Protein AF-A0A8S9FNW3-F1 (afdb_monomer_lite)

Organism: Brassica cretica (NCBI:txid69181)

Radius of gyration: 34.57 Å; chains: 1; bounding box: 111×50×81 Å

InterPro domains:
  IPR001660 Sterile alpha motif domain [PF00536] (198-247)
  IPR001938 Thaumatin family [PF00314] (26-100)
  IPR001938 Thaumatin family [PR00347] (21-33)
  IPR001938 Thaumatin family [PR00347] (69-80)
  IPR001938 Thaumatin family [PR00347] (82-111)
  IPR001938 Thaumatin family [PS51367] (19-101)
  IPR001938 Thaumatin family [PTHR31048] (9-101)
  IPR001938 Thaumatin family [SM00205] (22-151)
  IPR013761 Sterile alpha motif/pointed domain superfamily [G3DSA:1.10.150.50] (191-254)
  IPR013761 Sterile alpha motif/pointed domain superfamily [SSF47769] (190-248)
  IPR017949 Thaumatin, conserved site [PS00316] (82-97)
  IPR037176 Osmotin/thaumatin-like superfamily [G3DSA:2.60.110.10] (20-119)
  IPR037176 Osmotin/thaumatin-like superfamily [SSF49870] (21-101)

Foldseek 3Di:
DPDPVVVVVVVVVDPPFPKDKDKDFAQDQAKKKKAKDWFPPADDWPFGIDIAGHGDMDITIGHGPTATDIDIFAPWDADPVQATDTPPQTQHRGRTHPHGGPVLVVVLVCQLVVQLVVQLVVVCVVPVDDDLVSQLVSQLRSLLSSSCSRRPPDDDVPNSNVSSNVSSVVSSVVVVVVVPVVDDDPPPVFAPVVCVLCVVLVNNVLSVLCVVLVVTPVCLLVDDLVSCVVSVHDPVVSCSSVVVLCPDPVSVVVNPPPD

Secondary structure (DSSP, 8-state):
---HHHHHHHHTT-------EEEEE--SSS-B--EEEEPTTSPPPS-SB--B-TT-EEEEEPPTT--EEEE--BS-EE-TTSBEE-SBS--SSBSS-SS--HHHHHHHHHHHHHHHHHHHHHHHHHHSS--HHHHHHHHHHHHHHHHHHHH-SSS-HHHHHHHHHHHHHHHHHHHHHHHHHHS-----GGGHHHHHHHHHTT-GGGHHHHHHTT--TTTGGG--HHHHHHTT--HHHHHHHHHHHHH-HHHHHHHHTT-

Structure (mmCIF, N/CA/C/O backbone):
data_AF-A0A8S9FNW3-F1
#
_entry.id   AF-A0A8S9FNW3-F1
#
loop_
_atom_site.group_PDB
_atom_site.id
_atom_site.type_symbol
_atom_site.label_atom_id
_atom_site.label_alt_id
_atom_site.label_comp_id
_atom_site.label_asym_id
_atom_site.label_entity_id
_atom_site.label_seq_id
_atom_site.pdbx_PDB_ins_code
_atom_site.Cartn_x
_atom_site.Cartn_y
_atom_site.Cartn_z
_atom_site.occupancy
_atom_site.B_iso_or_equiv
_atom_site.auth_seq_id
_atom_site.auth_comp_id
_atom_site.auth_asym_id
_atom_site.auth_atom_id
_atom_site.pdbx_PDB_model_num
ATOM 1 N N . MET A 1 1 ? 64.411 12.931 -6.137 1.00 53.62 1 MET A N 1
ATOM 2 C CA . MET A 1 1 ? 63.757 12.206 -5.027 1.00 53.62 1 MET A CA 1
ATOM 3 C C . MET A 1 1 ? 62.433 12.897 -4.750 1.00 53.62 1 MET A C 1
ATOM 5 O O . MET A 1 1 ? 62.445 14.018 -4.264 1.00 53.62 1 MET A O 1
ATOM 9 N N . VAL A 1 2 ? 61.311 12.310 -5.172 1.00 56.66 2 VAL A N 1
ATOM 10 C CA . VAL A 1 2 ? 59.982 12.891 -4.906 1.00 56.66 2 VAL A CA 1
ATOM 11 C C . VAL A 1 2 ? 59.648 12.626 -3.429 1.00 56.66 2 VAL A C 1
ATOM 13 O O . VAL A 1 2 ? 59.845 11.492 -2.990 1.00 56.66 2 VAL A O 1
ATOM 16 N N . PRO A 1 3 ? 59.208 13.623 -2.636 1.00 75.62 3 PRO A N 1
ATOM 17 C CA . PRO A 1 3 ? 58.974 13.434 -1.207 1.00 75.62 3 PRO A CA 1
ATOM 18 C C . PRO A 1 3 ? 57.885 12.383 -0.977 1.00 75.62 3 PRO A C 1
ATOM 20 O O . PRO A 1 3 ? 56.816 12.469 -1.580 1.00 75.62 3 PRO A O 1
ATOM 23 N N . MET A 1 4 ? 58.113 11.431 -0.067 1.00 67.38 4 MET A N 1
ATOM 24 C CA . MET A 1 4 ? 57.120 10.407 0.311 1.00 67.38 4 MET A CA 1
ATOM 25 C C . MET A 1 4 ? 55.767 11.019 0.726 1.00 67.38 4 MET A C 1
ATOM 27 O O . MET A 1 4 ? 54.720 10.427 0.489 1.00 67.38 4 MET A O 1
ATOM 31 N N . ALA A 1 5 ? 55.775 12.248 1.257 1.00 66.94 5 ALA A N 1
ATOM 32 C CA . ALA A 1 5 ? 54.572 13.013 1.583 1.00 66.94 5 ALA A CA 1
ATOM 33 C C . ALA A 1 5 ? 53.705 13.363 0.353 1.00 66.94 5 ALA A C 1
ATOM 35 O O . ALA A 1 5 ? 52.481 13.375 0.453 1.00 66.94 5 ALA A O 1
ATOM 36 N N . VAL A 1 6 ? 54.316 13.589 -0.817 1.00 67.44 6 VAL A N 1
ATOM 37 C CA . VAL A 1 6 ? 53.599 13.882 -2.073 1.00 67.44 6 VAL A CA 1
ATOM 38 C C . VAL A 1 6 ? 52.888 12.628 -2.593 1.00 67.44 6 VAL A C 1
ATOM 40 O O . VAL A 1 6 ? 51.753 12.714 -3.050 1.00 67.44 6 VAL A O 1
ATOM 43 N N . LEU A 1 7 ? 53.499 11.445 -2.453 1.00 60.91 7 LEU A N 1
ATOM 44 C CA . LEU A 1 7 ? 52.887 10.163 -2.835 1.00 60.91 7 LEU A CA 1
ATOM 45 C C . LEU A 1 7 ? 51.682 9.793 -1.950 1.00 60.91 7 LEU A C 1
ATOM 47 O O . LEU A 1 7 ? 50.679 9.286 -2.455 1.00 60.91 7 LEU A O 1
ATOM 51 N N . VAL A 1 8 ? 51.745 10.090 -0.647 1.00 62.50 8 VAL A N 1
ATOM 52 C CA . VAL A 1 8 ? 50.630 9.876 0.298 1.00 62.50 8 VAL A CA 1
ATOM 53 C C . VAL A 1 8 ? 49.474 10.853 0.035 1.00 62.50 8 VAL A C 1
ATOM 55 O O . VAL A 1 8 ? 48.309 10.464 0.078 1.00 62.50 8 VAL A O 1
ATOM 58 N N . TYR A 1 9 ? 49.776 12.108 -0.312 1.00 59.75 9 TYR A N 1
ATOM 59 C CA . TYR A 1 9 ? 48.749 13.099 -0.649 1.00 59.75 9 TYR A CA 1
ATOM 60 C C . TYR A 1 9 ? 48.039 12.774 -1.976 1.00 59.75 9 TYR A C 1
ATOM 62 O O . TYR A 1 9 ? 46.824 12.907 -2.075 1.00 59.75 9 TYR A O 1
ATOM 70 N N . VAL A 1 10 ? 48.773 12.272 -2.978 1.00 61.72 10 VAL A N 1
ATOM 71 C CA . VAL A 1 10 ? 48.200 11.840 -4.267 1.00 61.72 10 VAL A CA 1
ATOM 72 C C . VAL A 1 10 ? 47.309 10.604 -4.110 1.00 61.72 10 VAL A C 1
ATOM 74 O O . VAL A 1 10 ? 46.260 10.536 -4.739 1.00 61.72 10 VAL A O 1
ATOM 77 N N . SER A 1 11 ? 47.664 9.649 -3.248 1.00 58.16 11 SER A N 1
ATOM 78 C CA . SER A 1 11 ? 46.863 8.430 -3.033 1.00 58.16 11 SER A CA 1
ATOM 79 C C . SER A 1 11 ? 45.544 8.684 -2.286 1.00 58.16 11 SER A C 1
ATOM 81 O O . SER A 1 11 ? 44.559 8.005 -2.566 1.00 58.16 11 SER A O 1
ATOM 83 N N . LEU A 1 12 ? 45.474 9.712 -1.431 1.00 56.31 12 LEU A N 1
ATOM 84 C CA . LEU A 1 12 ? 44.229 10.170 -0.790 1.00 56.31 12 LEU A CA 1
ATOM 85 C C . LEU A 1 12 ? 43.254 10.879 -1.751 1.00 56.31 12 LEU A C 1
ATOM 87 O O . LEU A 1 12 ? 42.076 11.018 -1.427 1.00 56.31 12 LEU A O 1
ATOM 91 N N . LEU A 1 13 ? 43.712 11.302 -2.936 1.00 56.25 13 LEU A N 1
ATOM 92 C CA . LEU A 1 13 ? 42.865 11.915 -3.970 1.00 56.25 13 LEU A CA 1
ATOM 93 C C . LEU A 1 13 ? 42.170 10.879 -4.871 1.00 56.25 13 LEU A C 1
ATOM 95 O O . LEU A 1 13 ? 41.214 11.215 -5.571 1.00 56.25 13 LEU A O 1
ATOM 99 N N . PHE A 1 14 ? 42.594 9.612 -4.838 1.00 52.28 14 PHE A N 1
ATOM 100 C CA . PHE A 1 14 ? 41.995 8.542 -5.635 1.00 52.28 14 PHE A CA 1
ATOM 101 C C . PHE A 1 14 ? 40.955 7.761 -4.823 1.00 52.28 14 PHE A C 1
ATOM 103 O O . PHE A 1 14 ? 41.213 6.682 -4.294 1.00 52.28 14 PHE A O 1
ATOM 110 N N . SER A 1 15 ? 39.728 8.286 -4.770 1.00 53.78 15 SER A N 1
ATOM 111 C CA . SER A 1 15 ? 38.559 7.483 -4.389 1.00 53.78 15 SER A CA 1
ATOM 112 C C . SER A 1 15 ? 38.269 6.463 -5.497 1.00 53.78 15 SER A C 1
ATOM 114 O O . SER A 1 15 ? 37.690 6.810 -6.529 1.00 53.78 15 SER A O 1
ATOM 116 N N . VAL A 1 16 ? 38.671 5.201 -5.315 1.00 52.88 16 VAL A N 1
ATOM 117 C CA . VAL A 1 16 ? 38.322 4.118 -6.250 1.00 52.88 16 VAL A CA 1
ATOM 118 C C . VAL A 1 16 ? 36.807 3.907 -6.209 1.00 52.88 16 VAL A C 1
ATOM 120 O O . VAL A 1 16 ? 36.257 3.342 -5.266 1.00 52.88 16 VAL A O 1
ATOM 123 N N . SER A 1 17 ? 36.121 4.402 -7.237 1.00 53.16 17 SER A N 1
ATOM 124 C CA . SER A 1 17 ? 34.672 4.289 -7.375 1.00 53.16 17 SER A CA 1
ATOM 125 C C . SER A 1 17 ? 34.331 3.024 -8.158 1.00 53.16 17 SER A C 1
ATOM 127 O O . SER A 1 17 ? 34.492 2.978 -9.375 1.00 53.16 17 SER A O 1
ATOM 129 N N . TYR A 1 18 ? 33.846 1.988 -7.477 1.00 55.78 18 TYR A N 1
ATOM 130 C CA . TYR A 1 18 ? 33.298 0.793 -8.125 1.00 55.78 18 TYR A CA 1
ATOM 131 C C . TYR A 1 18 ? 31.902 1.088 -8.699 1.00 55.78 18 TYR A C 1
ATOM 133 O O . TYR A 1 18 ? 30.883 0.878 -8.045 1.00 55.78 18 TYR A O 1
ATOM 141 N N . SER A 1 19 ? 31.836 1.602 -9.927 1.00 62.94 19 SER A N 1
ATOM 142 C CA . SER A 1 19 ? 30.579 1.668 -10.683 1.00 62.94 19 SER A CA 1
ATOM 143 C C . SER A 1 19 ? 30.383 0.359 -11.445 1.00 62.94 19 SER A C 1
ATOM 145 O O . SER A 1 19 ? 31.215 -0.030 -12.265 1.00 62.94 19 SER A O 1
ATOM 147 N N . SER A 1 20 ? 29.288 -0.347 -11.172 1.00 76.56 20 SER A N 1
ATOM 148 C CA . SER A 1 20 ? 28.863 -1.487 -11.989 1.00 76.56 20 SER A CA 1
ATOM 149 C C . SER A 1 20 ? 28.043 -0.979 -13.174 1.00 76.56 20 SER A C 1
ATOM 151 O O . SER A 1 20 ? 27.259 -0.049 -13.035 1.00 76.56 20 SER A O 1
ATOM 153 N N . THR A 1 21 ? 28.200 -1.566 -14.357 1.00 87.94 21 THR A N 1
ATOM 154 C CA . THR A 1 21 ? 27.372 -1.220 -15.523 1.00 87.94 21 THR A CA 1
ATOM 155 C C . THR A 1 21 ? 26.466 -2.392 -15.851 1.00 87.94 21 THR A C 1
ATOM 157 O O . THR A 1 21 ? 26.949 -3.501 -16.070 1.00 87.94 21 THR A O 1
ATOM 160 N N . PHE A 1 22 ? 25.159 -2.151 -15.907 1.00 90.94 22 PHE A N 1
ATOM 161 C CA . PHE A 1 22 ? 24.200 -3.149 -16.364 1.00 90.94 22 PHE A CA 1
ATOM 162 C C . PHE A 1 22 ? 24.128 -3.130 -17.886 1.00 90.94 22 PHE A C 1
ATOM 164 O O . PHE A 1 22 ? 23.972 -2.069 -18.489 1.00 90.94 22 PHE A O 1
ATOM 171 N N . VAL A 1 23 ? 24.221 -4.302 -18.511 1.00 93.69 23 VAL A N 1
ATOM 172 C CA . VAL A 1 23 ? 24.031 -4.464 -19.955 1.00 93.69 23 VAL A CA 1
ATOM 173 C C . VAL A 1 23 ? 22.751 -5.255 -20.172 1.00 93.69 23 VAL A C 1
ATOM 175 O O . VAL A 1 23 ? 22.671 -6.424 -19.803 1.00 93.69 23 VAL A O 1
ATOM 178 N N . ILE A 1 24 ? 21.744 -4.610 -20.752 1.00 94.75 24 ILE A N 1
ATOM 179 C CA . ILE A 1 24 ? 20.442 -5.220 -21.029 1.00 94.75 24 ILE A CA 1
ATOM 180 C C . ILE A 1 24 ? 20.357 -5.453 -22.530 1.00 94.75 24 ILE A C 1
ATOM 182 O O . ILE A 1 24 ? 20.468 -4.503 -23.299 1.00 94.75 24 ILE A O 1
ATOM 186 N N . THR A 1 25 ? 20.166 -6.708 -22.933 1.00 96.44 25 THR A N 1
ATOM 187 C CA . THR A 1 25 ? 20.109 -7.122 -24.341 1.00 96.44 25 THR A CA 1
ATOM 188 C C . THR A 1 25 ? 18.781 -7.803 -24.632 1.00 96.44 25 THR A C 1
ATOM 190 O O . THR A 1 25 ? 18.380 -8.708 -23.898 1.00 96.44 25 THR A O 1
ATOM 193 N N . ASN A 1 26 ? 18.109 -7.383 -25.702 1.00 97.50 26 ASN A N 1
ATOM 194 C CA . ASN A 1 26 ? 16.885 -8.016 -26.167 1.00 97.50 26 ASN A CA 1
ATOM 195 C C . ASN A 1 26 ? 17.190 -9.058 -27.249 1.00 97.50 26 ASN A C 1
ATOM 197 O O . ASN A 1 26 ? 17.321 -8.722 -28.422 1.00 97.50 26 ASN A O 1
ATOM 201 N N . ASN A 1 27 ? 17.233 -10.331 -26.861 1.00 97.00 27 ASN A N 1
ATOM 202 C CA . ASN A 1 27 ? 17.341 -11.452 -27.802 1.00 97.00 27 ASN A CA 1
ATOM 203 C C . ASN A 1 27 ? 15.974 -12.067 -28.162 1.00 97.00 27 ASN A C 1
ATOM 205 O O . ASN A 1 27 ? 15.921 -13.124 -28.788 1.00 97.00 27 ASN A O 1
ATOM 209 N N . CYS A 1 28 ? 14.861 -11.455 -27.746 1.00 95.56 28 CYS A N 1
ATOM 210 C CA . CYS A 1 28 ? 13.521 -11.925 -28.088 1.00 95.56 28 CYS A CA 1
ATOM 211 C C . CYS A 1 28 ? 13.142 -11.493 -29.517 1.00 95.56 28 CYS A C 1
ATOM 213 O O . CYS A 1 28 ? 13.569 -10.428 -29.958 1.00 95.56 28 CYS A O 1
ATOM 215 N N . PRO A 1 29 ? 12.271 -12.238 -30.228 1.00 96.50 29 PRO A N 1
ATOM 216 C CA . PRO A 1 29 ? 11.833 -11.895 -31.588 1.00 96.50 29 PRO A CA 1
ATOM 217 C C . PRO A 1 29 ? 10.812 -10.739 -31.635 1.00 96.50 29 PRO A C 1
ATOM 219 O O . PRO A 1 29 ? 10.125 -10.547 -32.634 1.00 96.50 29 PRO A O 1
ATOM 222 N N . PHE A 1 30 ? 10.670 -9.982 -30.548 1.00 95.88 30 PHE A N 1
ATOM 223 C CA . PHE A 1 30 ? 9.753 -8.854 -30.419 1.00 95.88 30 PHE A CA 1
ATOM 224 C C . PHE A 1 30 ? 10.374 -7.749 -29.560 1.00 95.88 30 PHE A C 1
ATOM 226 O O . PHE A 1 30 ? 11.265 -7.996 -28.745 1.00 95.88 30 PHE A O 1
ATOM 233 N N . THR A 1 31 ? 9.884 -6.520 -29.724 1.00 96.19 31 THR A N 1
ATOM 234 C CA . THR A 1 31 ? 10.286 -5.375 -28.898 1.00 96.19 31 THR A CA 1
ATOM 235 C C . THR A 1 31 ? 9.874 -5.582 -27.442 1.00 96.19 31 THR A C 1
ATOM 237 O O . THR A 1 31 ? 8.737 -5.968 -27.151 1.00 96.19 31 THR A O 1
ATOM 240 N N . ILE A 1 32 ? 10.784 -5.260 -26.526 1.00 97.00 32 ILE A N 1
ATOM 241 C CA . ILE A 1 32 ? 10.515 -5.202 -25.090 1.00 97.00 32 ILE A CA 1
ATOM 242 C C . ILE A 1 32 ? 10.708 -3.778 -24.579 1.00 97.00 32 ILE A C 1
ATOM 244 O O . ILE A 1 32 ? 11.392 -2.960 -25.191 1.00 97.00 32 ILE A O 1
ATOM 248 N N . TRP A 1 33 ? 10.120 -3.486 -23.425 1.00 96.06 33 TRP A N 1
ATOM 249 C CA . TRP A 1 33 ? 10.333 -2.221 -22.735 1.00 96.06 33 TRP A CA 1
ATOM 250 C C . TRP A 1 33 ? 10.867 -2.493 -21.340 1.00 96.06 33 TRP A C 1
ATOM 252 O O . TRP A 1 33 ? 10.067 -2.687 -20.420 1.00 96.06 33 TRP A O 1
ATOM 262 N N . PRO A 1 34 ? 12.192 -2.565 -21.142 1.00 95.06 34 PRO A N 1
ATOM 263 C CA . PRO A 1 34 ? 12.741 -2.750 -19.813 1.00 95.06 34 PRO A CA 1
ATOM 264 C C . PRO A 1 34 ? 12.269 -1.638 -18.870 1.00 95.06 34 PRO A C 1
ATOM 266 O O . PRO A 1 34 ? 12.052 -0.498 -19.289 1.00 95.06 34 PRO A O 1
ATOM 269 N N . GLY A 1 35 ? 12.051 -2.000 -17.611 1.00 91.81 35 GLY A N 1
ATOM 270 C CA . GLY A 1 35 ? 11.755 -1.096 -16.509 1.00 91.81 35 GLY A CA 1
ATOM 271 C C . GLY A 1 35 ? 12.771 -1.301 -15.393 1.00 91.81 35 GLY A C 1
ATOM 272 O O . GLY A 1 35 ? 13.209 -2.431 -15.150 1.00 91.81 35 GLY A O 1
ATOM 273 N N . THR A 1 36 ? 13.162 -0.219 -14.726 1.00 88.88 36 THR A N 1
ATOM 274 C CA . THR A 1 36 ? 14.037 -0.265 -13.553 1.00 88.88 36 THR A CA 1
ATOM 275 C C . THR A 1 36 ? 13.388 0.465 -12.383 1.00 88.88 36 THR A C 1
ATOM 277 O O . THR A 1 36 ? 12.653 1.433 -12.561 1.00 88.88 36 THR A O 1
ATOM 280 N N . LEU A 1 37 ? 13.623 -0.034 -11.172 1.00 84.88 37 LEU A N 1
ATOM 281 C CA . LEU A 1 37 ? 13.145 0.579 -9.937 1.00 84.88 37 LEU A CA 1
ATOM 282 C C . LEU A 1 37 ? 14.223 0.457 -8.870 1.00 84.88 37 LEU A C 1
ATOM 284 O O . LEU A 1 37 ? 14.579 -0.658 -8.481 1.00 84.88 37 LEU A O 1
ATOM 288 N N . SER A 1 38 ? 14.702 1.591 -8.370 1.00 82.25 38 SER A N 1
ATOM 289 C CA . SER A 1 38 ? 15.620 1.621 -7.232 1.00 82.25 38 SER A CA 1
ATOM 290 C C . SER A 1 38 ? 14.928 1.196 -5.936 1.00 82.25 38 SER A C 1
ATOM 292 O O . SER A 1 38 ? 13.752 1.480 -5.702 1.00 82.25 38 SER A O 1
ATOM 294 N N . GLY A 1 39 ? 15.672 0.495 -5.089 1.00 70.50 39 GLY A N 1
ATOM 295 C CA . GLY A 1 39 ? 15.285 0.147 -3.729 1.00 70.50 39 GLY A CA 1
ATOM 296 C C . GLY A 1 39 ? 15.401 1.339 -2.777 1.00 70.50 39 GLY A C 1
ATOM 297 O O . GLY A 1 39 ? 15.984 2.376 -3.105 1.00 70.50 39 GLY A O 1
ATOM 298 N N . SER A 1 40 ? 14.849 1.179 -1.573 1.00 64.69 40 SER A N 1
ATOM 299 C CA . SER A 1 40 ? 14.846 2.226 -0.545 1.00 64.69 40 SER A CA 1
ATOM 300 C C . SER A 1 40 ? 16.263 2.711 -0.227 1.00 64.69 40 SER A C 1
ATOM 302 O O . SER A 1 40 ? 17.150 1.908 0.040 1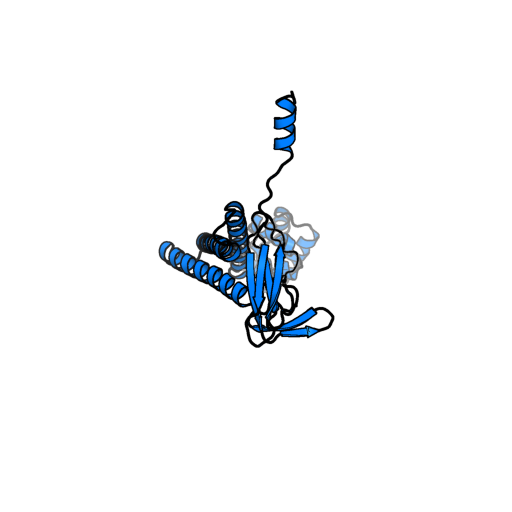.00 64.69 40 SER A O 1
ATOM 304 N N . GLY A 1 41 ? 16.465 4.030 -0.227 1.00 63.31 41 GLY A N 1
ATOM 305 C CA . GLY A 1 41 ? 17.747 4.651 0.122 1.00 63.31 41 GLY A CA 1
ATOM 306 C C . GLY A 1 41 ? 18.794 4.677 -0.997 1.00 63.31 41 GLY A C 1
ATOM 307 O O . GLY A 1 41 ? 19.887 5.190 -0.771 1.00 63.31 41 GLY A O 1
ATOM 308 N N . THR A 1 42 ? 18.479 4.187 -2.202 1.00 71.31 42 THR A N 1
ATOM 309 C CA . THR A 1 42 ? 19.391 4.239 -3.359 1.00 71.31 42 THR A CA 1
ATOM 310 C C . THR A 1 42 ? 18.869 5.179 -4.441 1.00 71.31 42 THR A C 1
ATOM 312 O O . THR A 1 42 ? 17.661 5.308 -4.646 1.00 71.31 42 THR A O 1
ATOM 315 N N . ARG A 1 43 ? 19.778 5.881 -5.129 1.00 77.44 43 ARG A N 1
ATOM 316 C CA . ARG A 1 43 ? 19.394 6.820 -6.193 1.00 77.44 43 ARG A CA 1
ATOM 317 C C . ARG A 1 43 ? 18.815 6.071 -7.408 1.00 77.44 43 ARG A C 1
ATOM 319 O O . ARG A 1 43 ? 19.212 4.927 -7.652 1.00 77.44 43 ARG A O 1
ATOM 326 N N . PRO A 1 44 ? 17.890 6.685 -8.170 1.00 78.88 44 PRO A N 1
ATOM 327 C CA . PRO A 1 44 ? 17.428 6.158 -9.455 1.00 78.88 44 PRO A CA 1
ATOM 328 C C . PRO A 1 44 ? 18.591 5.913 -10.418 1.00 78.88 44 PRO A C 1
ATOM 330 O O . PRO A 1 44 ? 19.573 6.659 -10.405 1.00 78.88 44 PRO A O 1
ATOM 333 N N . LEU A 1 45 ? 18.464 4.894 -11.269 1.00 85.62 45 LEU A N 1
ATOM 334 C CA . LEU A 1 45 ? 19.305 4.790 -12.462 1.00 85.62 45 LEU A CA 1
ATOM 335 C C . LEU A 1 45 ? 18.964 5.934 -13.440 1.00 85.62 45 LEU A C 1
ATOM 337 O O . LEU A 1 45 ? 17.878 6.507 -13.342 1.00 85.62 45 LEU A O 1
ATOM 341 N N . PRO A 1 46 ? 19.850 6.259 -14.401 1.00 86.12 46 PRO A N 1
ATOM 342 C CA . PRO A 1 46 ? 19.611 7.339 -15.366 1.00 86.12 46 PRO A CA 1
ATOM 343 C C . PRO A 1 46 ? 18.325 7.194 -16.193 1.00 86.12 46 PRO A C 1
ATOM 345 O O . PRO A 1 46 ? 17.783 8.193 -16.650 1.00 86.12 46 PRO A O 1
ATOM 348 N N . THR A 1 47 ? 17.841 5.963 -16.383 1.00 87.94 47 THR A N 1
ATOM 349 C CA . THR A 1 47 ? 16.536 5.669 -16.987 1.00 87.94 47 THR A CA 1
ATOM 350 C C . THR A 1 47 ? 15.825 4.575 -16.195 1.00 87.94 47 THR A C 1
ATOM 352 O O . THR A 1 47 ? 16.433 3.594 -15.743 1.00 87.94 47 THR A O 1
ATOM 355 N N . THR A 1 48 ? 14.521 4.756 -16.023 1.00 89.50 48 THR A N 1
ATOM 356 C CA . THR A 1 48 ? 13.605 3.844 -15.332 1.00 89.50 48 THR A CA 1
ATOM 357 C C . THR A 1 48 ? 12.691 3.088 -16.285 1.00 89.50 48 THR A C 1
ATOM 359 O O . THR A 1 48 ? 12.052 2.120 -15.877 1.00 89.50 48 THR A O 1
ATOM 362 N N . GLY A 1 49 ? 12.666 3.446 -17.567 1.00 92.50 49 GLY A N 1
ATOM 363 C CA . GLY A 1 49 ? 12.091 2.598 -18.593 1.00 92.50 49 GLY A CA 1
ATOM 364 C C . GLY A 1 49 ? 12.265 3.123 -20.009 1.00 92.50 49 GLY A C 1
ATOM 365 O O . GLY A 1 49 ? 12.083 4.298 -20.290 1.00 92.50 49 GLY A O 1
ATOM 366 N N . PHE A 1 50 ? 12.589 2.217 -20.924 1.00 93.50 50 PHE A N 1
ATOM 367 C CA . PHE A 1 50 ? 12.954 2.551 -22.299 1.00 93.50 50 PHE A CA 1
ATOM 368 C C . PHE A 1 50 ? 12.482 1.461 -23.260 1.00 93.50 50 PHE A C 1
ATOM 370 O O . PHE A 1 50 ? 12.140 0.357 -22.839 1.00 93.50 50 PHE A O 1
ATOM 377 N N . ARG A 1 51 ? 12.428 1.779 -24.555 1.00 94.94 51 ARG A N 1
ATOM 378 C CA . ARG A 1 51 ? 12.142 0.814 -25.625 1.00 94.94 51 ARG A CA 1
ATOM 379 C C . ARG A 1 51 ? 13.434 0.109 -26.033 1.00 94.94 51 ARG A C 1
ATOM 381 O O . ARG A 1 51 ? 14.455 0.770 -26.190 1.00 94.94 51 ARG A O 1
ATOM 388 N N . LEU A 1 52 ? 13.375 -1.205 -26.228 1.00 96.75 52 LEU A N 1
ATOM 389 C CA . LEU A 1 52 ? 14.496 -2.007 -26.707 1.00 96.75 52 LEU A CA 1
ATOM 390 C C . LEU A 1 52 ? 14.016 -2.964 -27.807 1.00 96.75 52 LEU A C 1
ATOM 392 O O . LEU A 1 52 ? 13.292 -3.928 -27.541 1.00 96.75 52 LEU A O 1
ATOM 396 N N . ASP A 1 53 ? 14.384 -2.673 -29.054 1.00 97.06 53 ASP A N 1
ATOM 397 C CA . ASP A 1 53 ? 14.001 -3.477 -30.216 1.00 97.06 53 ASP A CA 1
ATOM 398 C C . ASP A 1 53 ? 14.833 -4.765 -30.325 1.00 97.06 53 ASP A C 1
ATOM 400 O O . ASP A 1 53 ? 15.754 -5.011 -29.544 1.00 97.06 53 ASP A O 1
ATOM 404 N N . VAL A 1 54 ? 14.447 -5.639 -31.254 1.00 97.00 54 VAL A N 1
ATOM 405 C CA . VAL A 1 54 ? 15.054 -6.965 -31.439 1.00 97.00 54 VAL A CA 1
ATOM 406 C C . VAL A 1 54 ? 16.552 -6.835 -31.730 1.00 97.00 54 VAL A C 1
ATOM 408 O O . VAL A 1 54 ? 16.954 -6.084 -32.616 1.00 97.00 54 VAL A O 1
ATOM 411 N N . GLY A 1 55 ? 17.376 -7.564 -30.977 1.00 95.31 55 GLY A N 1
ATOM 412 C CA . GLY A 1 55 ? 18.835 -7.574 -31.109 1.00 95.31 55 GLY A CA 1
ATOM 413 C C . GLY A 1 55 ? 19.545 -6.349 -30.527 1.00 95.31 55 GLY A C 1
ATOM 414 O O . GLY A 1 55 ? 20.769 -6.271 -30.607 1.00 95.31 55 GLY A O 1
ATOM 415 N N . GLN A 1 56 ? 18.821 -5.389 -29.941 1.00 96.94 56 GLN A N 1
ATOM 416 C CA . GLN A 1 56 ? 19.436 -4.204 -29.347 1.00 96.94 56 GLN A CA 1
ATOM 417 C C . GLN A 1 56 ? 19.950 -4.460 -27.929 1.00 96.94 56 GLN A C 1
ATOM 419 O O . GLN A 1 56 ? 19.353 -5.202 -27.141 1.00 96.94 56 GLN A O 1
ATOM 424 N N . SER A 1 57 ? 21.022 -3.747 -27.583 1.00 96.00 57 SER A N 1
ATOM 425 C CA . SER A 1 57 ? 21.589 -3.713 -26.238 1.00 96.00 57 SER A CA 1
ATOM 426 C C . SER A 1 57 ? 21.744 -2.281 -25.745 1.00 96.00 57 SER A C 1
ATOM 428 O O . SER A 1 57 ? 22.177 -1.401 -26.487 1.00 96.00 57 SER A O 1
ATOM 430 N N . VAL A 1 58 ? 21.461 -2.061 -24.464 1.00 94.81 58 VAL A N 1
ATOM 431 C CA . VAL A 1 58 ? 21.672 -0.780 -23.780 1.00 94.81 58 VAL A CA 1
ATOM 432 C C . VAL A 1 58 ? 22.541 -0.999 -22.548 1.00 94.81 58 VAL A C 1
ATOM 434 O O . VAL A 1 58 ? 22.375 -1.973 -21.812 1.00 94.81 58 VAL A O 1
ATOM 437 N N . LYS A 1 59 ? 23.480 -0.074 -22.328 1.00 93.38 59 LYS A N 1
ATOM 438 C CA . LYS A 1 59 ? 24.338 -0.028 -21.142 1.00 93.38 59 LYS A CA 1
ATOM 439 C C . LYS A 1 59 ? 23.824 1.047 -20.192 1.00 93.38 59 LYS A C 1
ATOM 441 O O . LYS A 1 59 ? 23.667 2.193 -20.599 1.00 93.38 59 LYS A O 1
ATOM 446 N N . ILE A 1 60 ? 23.594 0.683 -18.937 1.00 90.88 60 ILE A N 1
ATOM 447 C CA . ILE A 1 60 ? 23.112 1.590 -17.896 1.00 90.88 60 ILE A CA 1
ATOM 448 C C . ILE A 1 60 ? 24.168 1.646 -16.791 1.00 90.88 60 ILE A C 1
ATOM 450 O O . ILE A 1 60 ? 24.401 0.628 -16.128 1.00 90.88 60 ILE A O 1
ATOM 454 N N . PRO A 1 61 ? 24.826 2.799 -16.582 1.00 88.69 61 PRO A N 1
ATOM 455 C CA . PRO A 1 61 ? 25.767 2.941 -15.484 1.00 88.69 61 PRO A CA 1
ATOM 456 C C . PRO A 1 61 ? 25.004 2.924 -14.156 1.00 88.69 61 PRO A C 1
ATOM 458 O O . PRO A 1 61 ? 24.008 3.630 -13.986 1.00 88.69 61 PRO A O 1
ATOM 461 N N . SER A 1 62 ? 25.469 2.106 -13.215 1.00 84.00 62 SER A N 1
ATOM 462 C CA . SER A 1 62 ? 24.926 2.035 -11.863 1.00 84.00 62 SER A CA 1
ATOM 463 C C . SER A 1 62 ? 25.656 2.985 -10.926 1.00 84.00 62 SER A C 1
ATOM 465 O O . SER A 1 62 ? 26.861 3.229 -11.051 1.00 84.00 62 SER A O 1
ATOM 467 N N . VAL A 1 63 ? 24.926 3.457 -9.919 1.00 80.06 63 VAL A N 1
ATOM 468 C CA . VAL A 1 63 ? 25.515 4.125 -8.759 1.00 80.06 63 VAL A CA 1
ATOM 469 C C . VAL A 1 63 ? 26.136 3.096 -7.809 1.00 80.06 63 VAL A C 1
ATOM 471 O O . VAL A 1 63 ? 25.726 1.932 -7.772 1.00 80.06 63 VAL A O 1
ATOM 474 N N . LEU A 1 64 ? 27.139 3.530 -7.043 1.00 75.38 64 LEU A N 1
ATOM 475 C CA . LEU A 1 64 ? 27.752 2.738 -5.976 1.00 75.38 64 LEU A CA 1
ATOM 476 C C . LEU A 1 64 ? 26.688 2.270 -4.977 1.00 75.38 64 LEU A C 1
ATOM 478 O O . LEU A 1 64 ? 25.897 3.078 -4.491 1.00 75.38 64 LEU A O 1
ATOM 482 N N . GLY A 1 65 ? 26.675 0.969 -4.680 1.00 75.56 65 GLY A N 1
ATOM 483 C CA . GLY A 1 65 ? 25.723 0.382 -3.733 1.00 75.56 65 GLY A CA 1
ATOM 484 C C . GLY A 1 65 ? 24.267 0.417 -4.203 1.00 75.56 65 GLY A C 1
ATOM 485 O O . GLY A 1 65 ? 23.363 0.358 -3.372 1.00 75.56 65 GLY A O 1
ATOM 486 N N . TRP A 1 66 ? 24.020 0.543 -5.512 1.00 81.94 66 TRP A N 1
ATOM 487 C CA . TRP A 1 66 ? 22.663 0.466 -6.040 1.00 81.94 66 TRP A CA 1
ATOM 488 C C . TRP A 1 66 ? 22.023 -0.881 -5.706 1.00 81.94 66 TRP A C 1
ATOM 490 O O . TRP A 1 66 ? 22.616 -1.943 -5.895 1.00 81.94 66 TRP A O 1
ATOM 500 N N . SER A 1 67 ? 20.779 -0.811 -5.254 1.00 79.12 67 SER A N 1
ATOM 501 C CA . SER A 1 67 ? 19.898 -1.947 -5.040 1.00 79.12 67 SER A CA 1
ATOM 502 C C . SER A 1 67 ? 18.592 -1.627 -5.738 1.00 79.12 67 SER A C 1
ATOM 504 O O . SER A 1 67 ? 18.156 -0.477 -5.759 1.00 79.12 67 SER A O 1
ATOM 506 N N . GLY A 1 68 ? 17.955 -2.624 -6.330 1.00 81.56 68 GLY A N 1
ATOM 507 C CA . GLY A 1 68 ? 16.731 -2.395 -7.068 1.00 81.56 68 GLY A CA 1
ATOM 508 C C . GLY A 1 68 ? 16.301 -3.600 -7.873 1.00 81.56 68 GLY A C 1
ATOM 509 O O . GLY A 1 68 ? 16.708 -4.735 -7.627 1.00 81.56 68 GLY A O 1
ATOM 510 N N . ARG A 1 69 ? 15.415 -3.346 -8.828 1.00 83.56 69 ARG A N 1
ATOM 511 C CA . ARG A 1 69 ? 14.844 -4.354 -9.715 1.00 83.56 69 ARG A CA 1
ATOM 512 C C . ARG A 1 69 ? 14.919 -3.890 -11.152 1.00 83.56 69 ARG A C 1
ATOM 514 O O . ARG A 1 69 ? 14.709 -2.715 -11.435 1.00 83.56 69 ARG A O 1
ATOM 521 N N . ILE A 1 70 ? 15.163 -4.847 -12.035 1.00 88.75 70 ILE A N 1
ATOM 522 C CA . ILE A 1 70 ? 15.118 -4.690 -13.484 1.00 88.75 70 ILE A CA 1
ATOM 523 C C . ILE A 1 70 ? 14.187 -5.786 -14.001 1.00 88.75 70 ILE A C 1
ATOM 525 O O . ILE A 1 70 ? 14.323 -6.943 -13.605 1.00 88.75 70 ILE A O 1
ATOM 529 N N . TRP A 1 71 ? 13.219 -5.433 -14.840 1.00 90.44 71 TRP A N 1
ATOM 530 C CA . TRP A 1 71 ? 12.305 -6.394 -15.462 1.00 90.44 71 TRP A CA 1
ATOM 531 C C . TRP A 1 71 ? 11.963 -5.968 -16.889 1.00 90.44 71 TRP A C 1
ATOM 533 O O . TRP A 1 71 ? 12.115 -4.805 -17.253 1.00 90.44 71 TRP A O 1
ATOM 543 N N . ALA A 1 72 ? 11.504 -6.912 -17.707 1.00 92.06 72 ALA A N 1
ATOM 544 C CA . ALA A 1 72 ? 11.047 -6.641 -19.066 1.00 92.06 72 ALA A CA 1
ATOM 545 C C . ALA A 1 72 ? 9.520 -6.485 -19.114 1.00 92.06 72 ALA A C 1
ATOM 547 O O . ALA A 1 72 ? 8.794 -7.173 -18.392 1.00 92.06 72 ALA A O 1
ATOM 548 N N . ARG A 1 73 ? 9.040 -5.598 -19.991 1.00 94.31 73 ARG A N 1
ATOM 549 C CA . ARG A 1 73 ? 7.616 -5.412 -20.307 1.00 94.31 73 ARG A CA 1
ATOM 550 C C . ARG A 1 73 ? 7.351 -5.768 -21.760 1.00 94.31 73 ARG A C 1
ATOM 552 O O . ARG A 1 73 ? 8.210 -5.530 -22.612 1.00 94.31 73 ARG A O 1
ATOM 559 N N . THR A 1 74 ? 6.167 -6.302 -22.049 1.00 94.50 74 THR A N 1
ATOM 560 C CA . THR A 1 74 ? 5.787 -6.726 -23.407 1.00 94.50 74 THR A CA 1
ATOM 561 C C . THR A 1 74 ? 4.408 -6.207 -23.811 1.00 94.50 74 THR A C 1
ATOM 563 O O . THR A 1 74 ? 3.556 -5.916 -22.964 1.00 94.50 74 THR A O 1
ATOM 566 N N . GLY A 1 75 ? 4.195 -6.076 -25.127 1.00 93.94 75 GLY A N 1
ATOM 567 C CA . GLY A 1 75 ? 2.925 -5.618 -25.700 1.00 93.94 75 GLY A CA 1
ATOM 568 C C . GLY A 1 75 ? 2.567 -4.181 -25.319 1.00 93.94 75 GLY A C 1
ATOM 569 O O . GLY A 1 75 ? 1.398 -3.889 -25.080 1.00 93.94 75 GLY A O 1
ATOM 570 N N . CYS A 1 76 ? 3.563 -3.302 -25.193 1.00 94.69 76 CYS A N 1
ATOM 571 C CA . CYS A 1 76 ? 3.346 -1.935 -24.741 1.00 94.69 76 CYS A CA 1
ATOM 572 C C . CYS A 1 76 ? 2.914 -1.003 -25.876 1.00 94.69 76 CYS A C 1
ATOM 574 O O . CYS A 1 76 ? 3.455 -1.054 -26.982 1.00 94.69 76 CYS A O 1
ATOM 576 N N . LYS A 1 77 ? 1.978 -0.102 -25.571 1.00 94.56 77 LYS A N 1
ATOM 577 C CA . LYS A 1 77 ? 1.614 1.039 -26.417 1.00 94.56 77 LYS A CA 1
ATOM 578 C C . LYS A 1 77 ? 1.662 2.303 -25.571 1.00 94.56 77 LYS A C 1
ATOM 580 O O . LYS A 1 77 ? 0.976 2.358 -24.554 1.00 94.56 77 LYS A O 1
ATOM 585 N N . PHE A 1 78 ? 2.461 3.278 -25.997 1.00 94.31 78 PHE A N 1
ATOM 586 C CA . PHE A 1 78 ? 2.624 4.573 -25.338 1.00 94.31 78 PHE A CA 1
ATOM 587 C C . PHE A 1 78 ? 2.313 5.706 -26.318 1.00 94.31 78 PHE A C 1
ATOM 589 O O . PHE A 1 78 ? 2.553 5.565 -27.518 1.00 94.31 78 PHE A O 1
ATOM 596 N N . ASP A 1 79 ? 1.776 6.805 -25.802 1.00 92.56 79 ASP A N 1
ATOM 597 C CA . ASP A 1 79 ? 1.594 8.061 -26.520 1.00 92.56 79 ASP A CA 1
ATOM 598 C C . ASP A 1 79 ? 2.886 8.904 -26.528 1.00 92.56 79 ASP A C 1
ATOM 600 O O . ASP A 1 79 ? 3.920 8.511 -25.979 1.00 92.56 79 ASP A O 1
ATOM 604 N N . ALA A 1 80 ? 2.832 10.084 -27.152 1.00 90.38 80 ALA A N 1
ATOM 605 C CA . ALA A 1 80 ? 3.965 11.010 -27.217 1.00 90.38 80 ALA A CA 1
ATOM 606 C C . ALA A 1 80 ? 4.410 11.543 -25.840 1.00 90.38 80 ALA A C 1
ATOM 608 O O . ALA A 1 80 ? 5.554 11.963 -25.686 1.00 90.38 80 ALA A O 1
ATOM 609 N N . ASN A 1 81 ? 3.533 11.489 -24.835 1.00 88.31 81 ASN A N 1
ATOM 610 C CA . ASN A 1 81 ? 3.819 11.907 -23.464 1.00 88.31 81 ASN A CA 1
ATOM 611 C C . ASN A 1 81 ? 4.377 10.753 -22.610 1.00 88.31 81 ASN A C 1
ATOM 613 O O . ASN A 1 81 ? 4.612 10.920 -21.412 1.00 88.31 81 ASN A O 1
ATOM 617 N N . GLY A 1 82 ? 4.575 9.572 -23.204 1.00 86.31 82 GLY A N 1
ATOM 618 C CA . GLY A 1 82 ? 5.036 8.375 -22.510 1.00 86.31 82 GLY A CA 1
ATOM 619 C C . GLY A 1 82 ? 3.975 7.736 -21.609 1.00 86.31 82 GLY A C 1
ATOM 620 O O . GLY A 1 82 ? 4.327 6.891 -20.784 1.00 86.31 82 GLY A O 1
ATOM 621 N N . A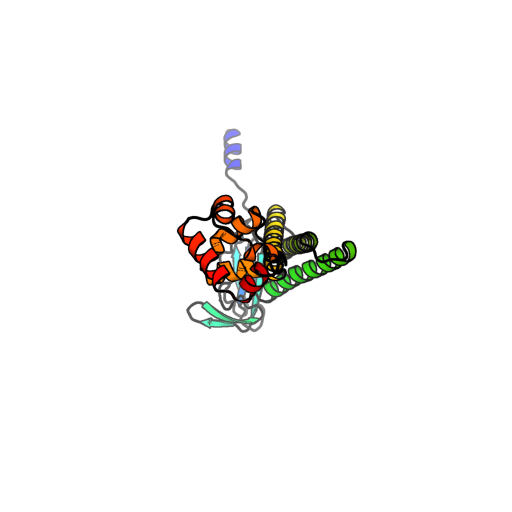LA A 1 83 ? 2.700 8.107 -21.739 1.00 89.94 83 ALA A N 1
ATOM 622 C CA . ALA A 1 83 ? 1.585 7.462 -21.054 1.00 89.94 83 ALA A CA 1
ATOM 623 C C . ALA A 1 83 ? 1.010 6.335 -21.920 1.00 89.94 83 ALA A C 1
ATOM 625 O O . ALA A 1 83 ? 0.979 6.416 -23.146 1.00 89.94 83 ALA A O 1
ATOM 626 N N . GLY A 1 84 ? 0.589 5.235 -21.307 1.00 91.06 84 GLY A N 1
ATOM 627 C CA . GLY A 1 84 ? 0.187 4.059 -22.064 1.00 91.06 84 GLY A CA 1
ATOM 628 C C . GLY A 1 84 ? -0.107 2.842 -21.210 1.00 91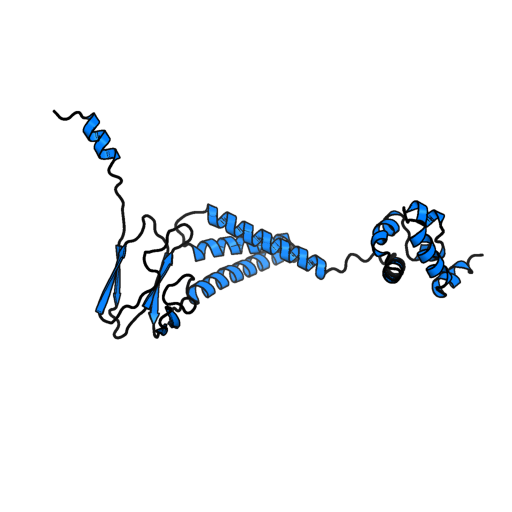.06 84 GLY A C 1
ATOM 629 O O . GLY A 1 84 ? -0.488 2.962 -20.050 1.00 91.06 84 GLY A O 1
ATOM 630 N N . LYS A 1 85 ? 0.044 1.653 -21.793 1.00 91.25 85 LYS A N 1
ATOM 631 C CA . LYS A 1 85 ? -0.155 0.384 -21.084 1.00 91.25 85 LYS A CA 1
ATOM 632 C C . LYS A 1 85 ? 0.642 -0.744 -21.725 1.00 91.25 85 LYS A C 1
ATOM 634 O O . LYS A 1 85 ? 0.708 -0.837 -22.952 1.00 91.25 85 LYS A O 1
ATOM 639 N N . CYS A 1 86 ? 1.183 -1.625 -20.891 1.00 91.81 86 CYS A N 1
ATOM 640 C CA . CYS A 1 86 ? 1.763 -2.906 -21.287 1.00 91.81 86 CYS A CA 1
ATOM 641 C C . CYS A 1 86 ? 0.844 -4.083 -20.935 1.00 91.81 86 CYS A C 1
ATOM 643 O O . CYS A 1 86 ? 0.078 -4.030 -19.971 1.00 91.81 86 CYS A O 1
ATOM 645 N N . VAL A 1 87 ? 0.946 -5.173 -21.700 1.00 90.69 87 VAL A N 1
ATOM 646 C CA . VAL A 1 87 ? 0.220 -6.424 -21.414 1.00 90.69 87 VAL A CA 1
ATOM 647 C C . VAL A 1 87 ? 0.837 -7.130 -20.210 1.00 90.69 87 VAL A C 1
ATOM 649 O O . VAL A 1 87 ? 0.120 -7.608 -19.335 1.00 90.69 87 VAL A O 1
ATOM 652 N N . THR A 1 88 ? 2.170 -7.163 -20.139 1.00 87.38 88 THR A N 1
ATOM 653 C CA . THR A 1 88 ? 2.905 -7.769 -19.024 1.00 87.38 88 THR A CA 1
ATOM 654 C C . THR A 1 88 ? 3.916 -6.791 -18.437 1.00 87.38 88 THR A C 1
ATOM 656 O O . THR A 1 88 ? 4.457 -5.936 -19.141 1.00 87.38 88 THR A O 1
ATOM 659 N N . GLY A 1 89 ? 4.158 -6.906 -17.128 1.00 83.69 89 GLY A N 1
ATOM 660 C CA . GLY A 1 89 ? 5.179 -6.121 -16.429 1.00 83.69 89 GLY A CA 1
ATOM 661 C C . GLY A 1 89 ? 4.914 -4.613 -16.359 1.00 83.69 89 GLY A C 1
ATOM 662 O O . GLY A 1 89 ? 5.829 -3.873 -16.008 1.00 83.69 89 GLY A O 1
ATOM 663 N N . ASP A 1 90 ? 3.705 -4.145 -16.693 1.00 87.62 90 ASP A N 1
ATOM 664 C CA . ASP A 1 90 ? 3.346 -2.721 -16.653 1.00 87.62 90 ASP A CA 1
ATOM 665 C C . ASP A 1 90 ? 3.726 -2.071 -15.311 1.00 87.62 90 ASP A C 1
ATOM 667 O O . ASP A 1 90 ? 3.807 -2.756 -14.300 1.00 87.62 90 ASP A O 1
ATOM 671 N N . CYS A 1 91 ? 3.994 -0.768 -15.280 1.00 86.06 91 CYS A N 1
ATOM 672 C CA . CYS A 1 91 ? 4.443 -0.073 -14.068 1.00 86.06 91 CYS A CA 1
ATOM 673 C C . CYS A 1 91 ? 3.602 1.165 -13.745 1.00 86.06 91 CYS A C 1
ATOM 675 O O . CYS A 1 91 ? 4.119 2.184 -13.292 1.00 86.06 91 CYS A O 1
ATOM 677 N N . GLY A 1 92 ? 2.291 1.069 -13.987 1.00 83.56 92 GLY A N 1
ATOM 678 C CA . GLY A 1 92 ? 1.340 2.152 -13.735 1.00 83.56 92 GLY A CA 1
ATOM 679 C C . GLY A 1 92 ? 1.064 2.997 -14.975 1.00 83.56 92 GLY A C 1
ATOM 680 O O . GLY A 1 92 ? 0.829 4.197 -14.861 1.00 83.56 92 GLY A O 1
ATOM 681 N N . GLY A 1 93 ? 1.126 2.382 -16.157 1.00 86.62 93 GLY A N 1
ATOM 682 C CA . GLY A 1 93 ? 0.763 3.005 -17.424 1.00 86.62 93 GLY A CA 1
ATOM 683 C C . GLY A 1 93 ? 1.707 4.108 -17.903 1.00 86.62 93 GLY A C 1
ATOM 684 O O . GLY A 1 93 ? 1.275 5.052 -18.563 1.00 86.62 93 GLY A O 1
ATOM 685 N N . LYS A 1 94 ? 2.995 4.017 -17.562 1.00 89.25 94 LYS A N 1
ATOM 686 C CA . LYS A 1 94 ? 4.031 4.964 -17.997 1.00 89.25 94 LYS A CA 1
ATOM 687 C C . LYS A 1 94 ? 5.229 4.249 -18.605 1.00 89.25 94 LYS A C 1
ATOM 689 O O . LYS A 1 94 ? 5.569 3.140 -18.193 1.00 89.25 94 LYS A O 1
ATOM 694 N N . LEU A 1 95 ? 5.878 4.892 -19.573 1.00 90.06 95 LEU A N 1
ATOM 695 C CA . LEU A 1 95 ? 7.125 4.415 -20.166 1.00 90.06 95 LEU A CA 1
ATOM 696 C C . LEU A 1 95 ? 8.239 4.399 -19.115 1.00 90.06 95 LEU A C 1
ATOM 698 O O . LEU A 1 95 ? 8.846 3.354 -18.909 1.00 90.06 95 LEU A O 1
ATOM 702 N N . GLU A 1 96 ? 8.446 5.508 -18.413 1.00 90.06 96 GLU A N 1
ATOM 703 C CA . GLU A 1 96 ? 9.378 5.616 -17.287 1.00 90.06 96 GLU A CA 1
ATOM 704 C C . GLU A 1 96 ? 8.686 5.150 -15.990 1.00 90.06 96 GLU A C 1
ATOM 706 O O . GLU A 1 96 ? 7.609 5.641 -15.630 1.00 90.06 96 GLU A O 1
ATOM 711 N N . CYS A 1 97 ? 9.274 4.169 -15.302 1.00 86.19 97 CYS A N 1
ATOM 712 C CA . CYS A 1 97 ? 8.675 3.532 -14.133 1.00 86.19 97 CYS A CA 1
ATOM 713 C C . CYS A 1 97 ? 9.006 4.276 -12.831 1.00 86.19 97 CYS A C 1
ATOM 715 O O . CYS A 1 97 ? 10.125 4.228 -12.332 1.00 86.19 97 CYS A O 1
ATOM 717 N N . ALA A 1 98 ? 7.993 4.891 -12.219 1.00 74.94 98 ALA A N 1
ATOM 718 C CA . ALA A 1 98 ? 8.113 5.512 -10.893 1.00 74.94 98 ALA A CA 1
ATOM 719 C C . ALA A 1 98 ? 7.674 4.582 -9.746 1.00 74.94 98 ALA A C 1
ATOM 721 O O . ALA A 1 98 ? 8.103 4.739 -8.605 1.00 74.94 98 ALA A O 1
ATOM 722 N N . VAL A 1 99 ? 6.805 3.615 -10.047 1.00 63.97 99 VAL A N 1
ATOM 723 C CA . VAL A 1 99 ? 6.266 2.634 -9.100 1.00 63.97 99 VAL A CA 1
ATOM 724 C C . VAL A 1 99 ? 6.554 1.226 -9.614 1.00 63.97 99 VAL A C 1
ATOM 726 O O . VAL A 1 99 ? 6.657 1.002 -10.819 1.00 63.97 99 VAL A O 1
ATOM 729 N N . GLY A 1 100 ? 6.734 0.261 -8.708 1.00 63.03 100 GLY A N 1
ATOM 730 C CA . GLY A 1 100 ? 6.902 -1.139 -9.110 1.00 63.03 100 GLY A CA 1
ATOM 731 C C . GLY A 1 100 ? 5.684 -1.658 -9.878 1.00 63.03 100 GLY A C 1
ATOM 732 O O . GLY A 1 100 ? 4.581 -1.147 -9.711 1.00 63.03 100 GLY A O 1
ATOM 733 N N . GLY A 1 101 ? 5.870 -2.684 -10.711 1.00 64.88 101 GLY A N 1
ATOM 734 C CA . GLY A 1 101 ? 4.755 -3.265 -11.464 1.00 64.88 101 GLY A CA 1
ATOM 735 C C . GLY A 1 101 ? 3.715 -3.997 -10.594 1.00 64.88 101 GLY A C 1
ATOM 736 O O . GLY A 1 101 ? 3.983 -4.277 -9.422 1.00 64.88 101 GLY A O 1
ATOM 737 N N . PRO A 1 102 ? 2.549 -4.388 -11.152 1.00 68.56 102 PRO A N 1
ATOM 738 C CA . PRO A 1 102 ? 1.464 -5.062 -10.437 1.00 68.56 102 PRO A CA 1
ATOM 739 C C . PRO A 1 102 ? 1.906 -6.262 -9.599 1.00 68.56 102 PRO A C 1
ATOM 741 O O . PRO A 1 102 ? 1.415 -6.452 -8.491 1.00 68.56 102 PRO A O 1
ATOM 744 N N . LEU A 1 103 ? 2.880 -7.044 -10.076 1.00 69.75 103 LEU A N 1
ATOM 745 C CA . LEU A 1 103 ? 3.422 -8.181 -9.325 1.00 69.75 103 LEU A CA 1
ATOM 746 C C . LEU A 1 103 ? 4.159 -7.753 -8.052 1.00 69.75 103 LEU A C 1
ATOM 748 O O . LEU A 1 103 ? 4.063 -8.420 -7.023 1.00 69.75 103 LEU A O 1
ATOM 752 N N . VAL A 1 104 ? 4.877 -6.630 -8.096 1.00 71.06 104 VAL A N 1
ATOM 753 C CA . VAL A 1 104 ? 5.564 -6.078 -6.922 1.00 71.06 104 VAL A CA 1
ATOM 754 C C . VAL A 1 104 ? 4.544 -5.650 -5.876 1.00 71.06 104 VAL A C 1
ATOM 756 O O . VAL A 1 104 ? 4.711 -5.961 -4.696 1.00 71.06 104 VAL A O 1
ATOM 759 N N . GLN A 1 105 ? 3.480 -4.981 -6.313 1.00 74.00 105 GLN A N 1
ATOM 760 C CA . GLN A 1 105 ? 2.400 -4.557 -5.435 1.00 74.00 105 GLN A CA 1
ATOM 761 C C . GLN A 1 105 ? 1.655 -5.758 -4.840 1.00 74.00 105 GLN A C 1
ATOM 763 O O . GLN A 1 105 ? 1.480 -5.810 -3.625 1.00 74.00 105 GLN A O 1
ATOM 768 N N . ALA A 1 106 ? 1.300 -6.751 -5.660 1.00 80.00 106 ALA A N 1
ATOM 769 C CA . ALA A 1 106 ? 0.626 -7.969 -5.214 1.00 80.00 106 ALA A CA 1
ATOM 770 C C . ALA A 1 106 ? 1.458 -8.737 -4.179 1.00 80.00 106 ALA A C 1
ATOM 772 O O . ALA A 1 106 ? 0.945 -9.118 -3.130 1.00 80.00 106 ALA A O 1
ATOM 773 N N . ARG A 1 107 ? 2.764 -8.897 -4.421 1.00 83.56 107 ARG A N 1
ATOM 774 C CA . ARG A 1 107 ? 3.686 -9.539 -3.476 1.00 83.56 107 ARG A CA 1
ATOM 775 C C . ARG A 1 107 ? 3.775 -8.774 -2.154 1.00 83.56 107 ARG A C 1
ATOM 777 O O . ARG A 1 107 ? 3.736 -9.390 -1.094 1.00 83.56 107 ARG A O 1
ATOM 784 N N . ASN A 1 108 ? 3.906 -7.447 -2.204 1.00 84.75 108 ASN A N 1
ATOM 785 C CA . ASN A 1 108 ? 3.978 -6.626 -0.994 1.00 84.75 108 ASN A CA 1
ATOM 786 C C . ASN A 1 108 ? 2.674 -6.716 -0.185 1.00 84.75 108 ASN A C 1
ATOM 788 O O . ASN A 1 108 ? 2.723 -6.883 1.030 1.00 84.75 108 ASN A O 1
ATOM 792 N N . PHE A 1 109 ? 1.525 -6.660 -0.862 1.00 87.69 109 PHE A N 1
ATOM 793 C CA . PHE A 1 109 ? 0.215 -6.799 -0.232 1.00 87.69 109 PHE A CA 1
ATOM 794 C C . PHE A 1 109 ? 0.034 -8.180 0.405 1.00 87.69 109 PHE A C 1
ATOM 796 O O . PHE A 1 109 ? -0.310 -8.272 1.578 1.00 87.69 109 PHE A O 1
ATOM 803 N N . ALA A 1 110 ? 0.356 -9.251 -0.325 1.00 92.25 110 ALA A N 1
ATOM 804 C CA . ALA A 1 110 ? 0.279 -10.616 0.187 1.00 92.25 110 ALA A CA 1
ATOM 805 C C . ALA A 1 110 ? 1.153 -10.818 1.437 1.00 92.25 110 ALA A C 1
ATOM 807 O O . ALA A 1 110 ? 0.700 -11.423 2.406 1.00 92.25 110 ALA A O 1
ATOM 808 N N . ALA A 1 111 ? 2.375 -10.273 1.447 1.00 91.25 111 ALA A N 1
ATOM 809 C CA . ALA A 1 111 ? 3.264 -10.351 2.604 1.00 91.25 111 ALA A CA 1
ATOM 810 C C . ALA A 1 111 ? 2.695 -9.614 3.828 1.00 91.25 111 ALA A C 1
ATOM 812 O O . ALA A 1 111 ? 2.672 -10.178 4.919 1.00 91.25 111 ALA A O 1
ATOM 813 N N . ILE A 1 112 ? 2.195 -8.385 3.645 1.00 91.94 112 ILE A N 1
ATOM 814 C CA . ILE A 1 112 ? 1.570 -7.600 4.721 1.00 91.94 112 ILE A CA 1
ATOM 815 C C . ILE A 1 112 ? 0.360 -8.350 5.280 1.00 91.94 112 ILE A C 1
ATOM 817 O O . ILE A 1 112 ? 0.297 -8.623 6.475 1.00 91.94 112 ILE A O 1
ATOM 821 N N . THR A 1 113 ? -0.600 -8.703 4.426 1.00 93.31 113 THR A N 1
ATOM 822 C CA . THR A 1 113 ? -1.872 -9.288 4.864 1.00 93.31 113 THR A CA 1
ATOM 823 C C . THR A 1 113 ? -1.682 -10.676 5.462 1.00 93.31 113 THR A C 1
ATOM 825 O O . THR A 1 113 ? -2.289 -10.979 6.489 1.00 93.31 113 THR A O 1
ATOM 828 N N . GLY A 1 114 ? -0.825 -11.507 4.863 1.00 95.62 114 GLY A N 1
ATOM 829 C CA . GLY A 1 114 ? -0.540 -12.852 5.357 1.00 95.62 114 GLY A CA 1
ATOM 830 C C . GLY A 1 114 ? 0.098 -12.834 6.745 1.00 95.62 114 GLY A C 1
ATOM 831 O O . GLY A 1 114 ? -0.350 -13.554 7.637 1.00 95.62 114 GLY A O 1
ATOM 832 N N . VAL A 1 115 ? 1.091 -11.965 6.960 1.00 96.44 115 VAL A N 1
ATOM 833 C CA . VAL A 1 115 ? 1.738 -11.814 8.270 1.00 96.44 115 VAL A CA 1
ATOM 834 C C . VAL A 1 115 ? 0.779 -11.206 9.292 1.00 96.44 115 VAL A C 1
ATOM 836 O O . VAL A 1 115 ? 0.687 -11.724 10.405 1.00 96.44 115 VAL A O 1
ATOM 839 N N . ASN A 1 116 ? 0.000 -10.188 8.911 1.00 95.75 116 ASN A N 1
ATOM 840 C CA . ASN A 1 116 ? -0.999 -9.586 9.792 1.00 95.75 116 ASN A CA 1
ATOM 841 C C . ASN A 1 116 ? -2.010 -10.628 10.284 1.00 95.75 116 ASN A C 1
ATOM 843 O O . ASN A 1 116 ? -2.238 -10.757 11.484 1.00 95.75 116 ASN A O 1
ATOM 847 N N . ALA A 1 117 ? -2.594 -11.397 9.361 1.00 95.44 117 ALA A N 1
ATOM 848 C CA . ALA A 1 117 ? -3.585 -12.418 9.681 1.00 95.44 117 ALA A CA 1
ATOM 849 C C . ALA A 1 117 ? -2.986 -13.560 10.515 1.00 95.44 117 ALA A C 1
ATOM 851 O O . ALA A 1 117 ? -3.603 -14.000 11.485 1.00 95.44 117 ALA A O 1
ATOM 852 N N . GLY A 1 118 ? -1.775 -14.013 10.176 1.00 96.62 118 GLY A N 1
ATOM 853 C CA . GLY A 1 118 ? -1.081 -15.068 10.912 1.00 96.62 118 GLY A CA 1
ATOM 854 C C . GLY A 1 118 ? -0.783 -14.671 12.358 1.00 96.62 118 GLY A C 1
ATOM 855 O O . GLY A 1 118 ? -1.147 -15.396 13.285 1.00 96.62 118 GLY A O 1
ATOM 856 N N . ILE A 1 119 ? -0.189 -13.492 12.566 1.00 96.62 119 ILE A N 1
ATOM 857 C CA . ILE A 1 119 ? 0.112 -12.988 13.911 1.00 96.62 119 ILE A CA 1
ATOM 858 C C . ILE A 1 119 ? -1.180 -12.725 14.685 1.00 96.62 119 ILE A C 1
ATOM 860 O O . ILE A 1 119 ? -1.285 -13.143 15.836 1.00 96.62 119 ILE A O 1
ATOM 864 N N . ALA A 1 120 ? -2.184 -12.098 14.066 1.00 94.19 120 ALA A N 1
ATOM 865 C CA . ALA A 1 120 ? -3.469 -11.854 14.716 1.00 94.19 120 ALA A CA 1
ATOM 866 C C . ALA A 1 120 ? -4.141 -13.163 15.162 1.00 94.19 120 ALA A C 1
ATOM 868 O O . ALA A 1 120 ? -4.660 -13.232 16.273 1.00 94.19 120 ALA A O 1
ATOM 869 N N . CYS A 1 121 ? -4.079 -14.221 14.347 1.00 94.38 121 CYS A N 1
ATOM 870 C CA . CYS A 1 121 ? -4.599 -15.543 14.695 1.00 94.38 121 CYS A CA 1
ATOM 871 C C . CYS A 1 121 ? -3.888 -16.137 15.923 1.00 94.38 121 CYS A C 1
ATOM 873 O O . CYS A 1 121 ? -4.541 -16.576 16.872 1.00 94.38 121 CYS A O 1
ATOM 875 N N . VAL A 1 122 ? -2.551 -16.096 15.944 1.00 96.50 122 VAL A N 1
ATOM 876 C CA . VAL A 1 122 ? -1.749 -16.585 17.078 1.00 96.50 122 VAL A CA 1
ATOM 877 C C . VAL A 1 122 ? -2.042 -15.781 18.345 1.00 96.50 122 VAL A C 1
ATOM 879 O O . VAL A 1 122 ? -2.294 -16.360 19.401 1.00 96.50 122 VAL A O 1
ATOM 882 N N . MET A 1 123 ? -2.080 -14.453 18.242 1.00 94.38 123 MET A N 1
ATOM 883 C CA . MET A 1 123 ? -2.355 -13.570 19.375 1.00 94.38 123 MET A CA 1
ATOM 884 C C . MET A 1 123 ? -3.772 -13.763 19.917 1.00 94.38 123 MET A C 1
ATOM 886 O O . MET A 1 123 ? -3.954 -13.865 21.130 1.00 94.38 123 MET A O 1
ATOM 890 N N . LYS A 1 124 ? -4.763 -13.925 19.033 1.00 93.06 124 LYS A N 1
ATOM 891 C CA . LYS A 1 124 ? -6.141 -14.260 19.410 1.00 93.06 124 LYS A CA 1
ATOM 892 C C . LYS A 1 124 ? -6.215 -15.600 20.140 1.00 93.06 124 LYS A C 1
ATOM 894 O O . LYS A 1 124 ? -6.952 -15.709 21.115 1.00 93.06 124 LYS A O 1
ATOM 899 N N . ARG A 1 125 ? -5.427 -16.600 19.727 1.00 92.88 125 ARG A N 1
ATOM 900 C CA . ARG A 1 125 ? -5.343 -17.898 20.417 1.00 92.88 125 ARG A CA 1
ATOM 901 C C . ARG A 1 125 ? -4.721 -17.788 21.811 1.00 92.88 125 ARG A C 1
ATOM 903 O O . ARG A 1 125 ? -5.186 -18.466 22.718 1.00 92.88 125 ARG A O 1
ATOM 910 N N . ILE A 1 126 ? -3.700 -16.948 21.985 1.00 93.75 126 ILE A N 1
ATOM 911 C CA . ILE A 1 126 ? -3.026 -16.745 23.280 1.00 93.75 126 ILE A CA 1
ATOM 912 C C . ILE A 1 126 ? -3.901 -15.934 24.244 1.00 93.75 126 ILE A C 1
ATOM 914 O O . ILE A 1 126 ? -3.980 -16.256 25.425 1.00 93.75 126 ILE A O 1
ATOM 918 N N . ARG A 1 127 ? -4.553 -14.873 23.755 1.00 88.88 127 ARG A N 1
ATOM 919 C CA . ARG A 1 127 ? -5.276 -13.902 24.596 1.00 88.88 127 ARG A CA 1
ATOM 920 C C . ARG A 1 127 ? -6.770 -14.172 24.730 1.00 88.88 127 ARG A C 1
ATOM 922 O O . ARG A 1 127 ? -7.414 -13.571 25.585 1.00 88.88 127 ARG A O 1
ATOM 929 N N . GLY A 1 128 ? -7.341 -15.011 23.870 1.00 90.62 128 GLY A N 1
ATOM 930 C CA . GLY A 1 128 ? -8.772 -15.328 23.847 1.00 90.62 128 GLY A CA 1
ATOM 931 C C . GLY A 1 128 ? -9.681 -14.183 23.381 1.00 90.62 128 GLY A C 1
ATOM 932 O O . GLY A 1 128 ? -10.895 -14.358 23.329 1.00 90.62 128 GLY A O 1
ATOM 933 N N . LYS A 1 129 ? -9.127 -13.015 23.031 1.00 87.50 129 LYS A N 1
ATOM 934 C CA . LYS A 1 129 ? -9.871 -11.842 22.553 1.00 87.50 129 LYS A CA 1
ATOM 935 C C . LYS A 1 129 ? -9.059 -11.036 21.546 1.00 87.50 129 LYS A C 1
ATOM 937 O O . LYS A 1 129 ? -7.835 -11.128 21.509 1.00 87.50 129 LYS A O 1
ATOM 942 N N . GLU A 1 130 ? -9.757 -10.221 20.765 1.00 86.75 130 GLU A N 1
ATOM 943 C CA . GLU A 1 130 ? -9.142 -9.194 19.925 1.00 86.75 130 GLU A CA 1
ATOM 944 C C . GLU A 1 130 ? -8.980 -7.917 20.751 1.00 86.75 130 GLU A C 1
ATOM 946 O O . GLU A 1 130 ? -9.954 -7.334 21.225 1.00 86.75 130 GLU A O 1
ATOM 951 N N . ASP A 1 131 ? -7.735 -7.514 20.976 1.00 90.44 131 ASP A N 1
ATOM 952 C CA . ASP A 1 131 ? -7.376 -6.320 21.730 1.00 90.44 131 ASP A CA 1
ATOM 953 C C . ASP A 1 131 ? -6.367 -5.457 20.962 1.00 90.44 131 ASP A C 1
ATOM 955 O O . ASP A 1 131 ? -5.746 -5.888 19.985 1.00 90.44 131 ASP A O 1
ATOM 959 N N . LEU A 1 132 ? -6.211 -4.212 21.423 1.00 91.12 132 LEU A N 1
ATOM 960 C CA . LEU A 1 132 ? -5.307 -3.236 20.820 1.00 91.12 132 LEU A CA 1
ATOM 961 C C . LEU A 1 132 ? -3.878 -3.783 20.710 1.00 91.12 132 LEU A C 1
ATOM 963 O O . LEU A 1 132 ? -3.225 -3.583 19.691 1.00 91.12 132 LEU A O 1
ATOM 967 N N . GLU A 1 133 ? -3.402 -4.502 21.729 1.00 91.75 133 GLU A N 1
ATOM 968 C CA . GLU A 1 133 ? -2.057 -5.081 21.723 1.00 91.75 133 GLU A CA 1
ATOM 969 C C . GLU A 1 133 ? -1.893 -6.126 20.614 1.00 91.75 133 GLU A C 1
ATOM 971 O O . GLU A 1 133 ? -0.921 -6.055 19.864 1.00 91.75 133 GLU A O 1
ATOM 976 N N . SER A 1 134 ? -2.853 -7.039 20.430 1.00 91.50 134 SER A N 1
ATOM 977 C CA . SER A 1 134 ? -2.807 -8.014 19.330 1.00 91.50 134 SER A CA 1
ATOM 978 C C . SER A 1 134 ? -2.795 -7.340 17.958 1.00 91.50 134 SER A C 1
ATOM 980 O O . SER A 1 134 ? -2.035 -7.748 17.078 1.00 91.50 134 SER A O 1
ATOM 982 N N . ALA A 1 135 ? -3.603 -6.290 17.780 1.00 93.25 135 ALA A N 1
ATOM 983 C CA . ALA A 1 135 ? -3.677 -5.544 16.525 1.00 93.25 135 ALA A CA 1
ATOM 984 C C . ALA A 1 135 ? -2.372 -4.787 16.218 1.00 93.25 135 ALA A C 1
ATOM 986 O O . ALA A 1 135 ? -1.879 -4.826 15.091 1.00 93.25 135 ALA A O 1
ATOM 987 N N . VAL A 1 136 ? -1.785 -4.132 17.224 1.00 95.56 136 VAL A N 1
ATOM 988 C CA . VAL A 1 136 ? -0.516 -3.395 17.107 1.00 95.56 136 VAL A CA 1
ATOM 989 C C . VAL A 1 136 ? 0.647 -4.348 16.817 1.00 95.56 136 VAL A C 1
ATOM 991 O O . VAL A 1 136 ? 1.470 -4.053 15.951 1.00 95.56 136 VAL A O 1
ATOM 994 N N . VAL A 1 137 ? 0.701 -5.508 17.482 1.00 95.56 137 VAL A N 1
ATOM 995 C CA . VAL A 1 137 ? 1.744 -6.527 17.265 1.00 95.56 137 VAL A CA 1
ATOM 996 C C . VAL A 1 137 ? 1.657 -7.119 15.854 1.00 95.56 137 VAL A C 1
ATOM 998 O O . VAL A 1 137 ? 2.677 -7.230 15.169 1.00 95.56 137 VAL A O 1
ATOM 1001 N N . ALA A 1 138 ? 0.450 -7.440 15.380 1.00 95.56 138 ALA A N 1
ATOM 1002 C CA . ALA A 1 138 ? 0.236 -7.926 14.016 1.00 95.56 138 ALA A CA 1
ATOM 1003 C C . ALA A 1 138 ? 0.646 -6.890 12.955 1.00 95.56 138 ALA A C 1
ATOM 1005 O O . ALA A 1 138 ? 1.350 -7.221 11.994 1.00 95.56 138 ALA A O 1
ATOM 1006 N N . ALA A 1 139 ? 0.292 -5.620 13.164 1.00 95.12 139 ALA A N 1
ATOM 1007 C CA . ALA A 1 139 ? 0.669 -4.533 12.268 1.00 95.12 139 ALA A CA 1
ATOM 1008 C C . ALA A 1 139 ? 2.182 -4.280 12.250 1.00 95.12 139 ALA A C 1
ATOM 1010 O O . ALA A 1 139 ? 2.761 -4.093 11.179 1.00 95.12 139 ALA A O 1
ATOM 1011 N N . PHE A 1 140 ? 2.842 -4.341 13.410 1.00 95.31 140 PHE A N 1
ATOM 1012 C CA . PHE A 1 140 ? 4.296 -4.219 13.497 1.00 95.31 140 PHE A CA 1
ATOM 1013 C C . PHE A 1 140 ? 4.995 -5.315 12.683 1.00 95.31 140 PHE A C 1
ATOM 1015 O O . PHE A 1 140 ? 5.820 -5.014 11.818 1.00 95.31 140 PHE A O 1
ATOM 1022 N N . GLY A 1 141 ? 4.618 -6.583 12.893 1.00 94.38 141 GLY A N 1
ATOM 1023 C CA . GLY A 1 141 ? 5.183 -7.708 12.140 1.00 94.38 141 GLY A CA 1
ATOM 1024 C C . GLY A 1 141 ? 4.962 -7.579 10.631 1.00 94.38 141 GLY A C 1
ATOM 1025 O O . GLY A 1 141 ? 5.856 -7.871 9.837 1.00 94.38 141 GLY A O 1
ATOM 1026 N N . SER A 1 142 ? 3.809 -7.045 10.231 1.00 93.44 142 SER A N 1
ATOM 1027 C CA . SER A 1 142 ? 3.492 -6.771 8.827 1.00 93.44 142 SER A CA 1
ATOM 1028 C C . SER A 1 142 ? 4.367 -5.669 8.227 1.00 93.44 142 SER A C 1
ATOM 1030 O O . SER A 1 142 ? 4.813 -5.794 7.088 1.00 93.44 142 SER A O 1
ATOM 1032 N N . GLY A 1 143 ? 4.667 -4.613 8.989 1.00 91.25 143 GLY A N 1
ATOM 1033 C CA . GLY A 1 143 ? 5.582 -3.553 8.559 1.00 91.25 143 GLY A CA 1
ATOM 1034 C C . GLY A 1 143 ? 7.030 -4.040 8.417 1.00 91.25 143 GLY A C 1
ATOM 1035 O O . GLY A 1 143 ? 7.709 -3.666 7.458 1.00 91.25 143 GLY A O 1
ATOM 1036 N N . VAL A 1 144 ? 7.480 -4.951 9.291 1.00 91.06 144 VAL A N 1
ATOM 1037 C CA . VAL A 1 144 ? 8.772 -5.644 9.127 1.00 91.06 144 VAL A CA 1
ATOM 1038 C C . VAL A 1 144 ? 8.771 -6.472 7.840 1.00 91.06 144 VAL A C 1
ATOM 1040 O O . VAL A 1 144 ? 9.682 -6.337 7.022 1.00 91.06 144 VAL A O 1
ATOM 1043 N N . ALA A 1 145 ? 7.730 -7.280 7.617 1.00 90.06 145 ALA A N 1
ATOM 1044 C CA . ALA A 1 145 ? 7.604 -8.101 6.415 1.00 90.06 145 ALA A CA 1
ATOM 1045 C C . ALA A 1 145 ? 7.603 -7.250 5.137 1.00 90.06 145 ALA A C 1
ATOM 1047 O O . ALA A 1 145 ? 8.324 -7.566 4.190 1.00 90.06 145 ALA A O 1
ATOM 1048 N N . TYR A 1 146 ? 6.867 -6.133 5.131 1.00 87.31 146 TYR A N 1
ATOM 1049 C CA . TYR A 1 146 ? 6.879 -5.165 4.038 1.00 87.31 146 TYR A CA 1
ATOM 1050 C C . TYR A 1 146 ? 8.282 -4.619 3.766 1.00 87.31 146 TYR A C 1
ATOM 1052 O O . TYR A 1 146 ? 8.710 -4.589 2.611 1.00 87.31 146 TYR A O 1
ATOM 1060 N N . SER A 1 147 ? 9.015 -4.207 4.805 1.00 84.44 147 SER A N 1
ATOM 1061 C CA . SER A 1 147 ? 10.378 -3.692 4.647 1.00 84.44 147 SER A CA 1
ATOM 1062 C C . SER A 1 147 ? 11.305 -4.732 4.013 1.00 84.44 147 SER A C 1
ATOM 1064 O O . SER A 1 147 ? 12.087 -4.394 3.127 1.00 84.44 147 SER A O 1
ATOM 1066 N N . LEU A 1 148 ? 11.184 -6.001 4.415 1.00 82.50 148 LEU A N 1
ATOM 1067 C CA . LEU A 1 148 ? 11.988 -7.092 3.863 1.00 82.50 148 LEU A CA 1
ATOM 1068 C C . LEU A 1 148 ? 11.668 -7.348 2.388 1.00 82.50 148 LEU A C 1
ATOM 1070 O O . LEU A 1 148 ? 12.576 -7.432 1.560 1.00 82.50 148 LEU A O 1
ATOM 1074 N N . VAL A 1 149 ? 10.383 -7.439 2.028 1.00 79.50 149 VAL A N 1
ATOM 1075 C CA . VAL A 1 149 ? 10.012 -7.711 0.633 1.00 79.50 149 VAL A CA 1
ATOM 1076 C C . VAL A 1 149 ? 10.267 -6.503 -0.264 1.00 79.50 149 VAL A C 1
ATOM 1078 O O . VAL A 1 149 ? 10.641 -6.677 -1.423 1.00 79.50 149 VAL A O 1
ATOM 1081 N N . SER A 1 150 ? 10.090 -5.275 0.225 1.00 71.75 150 SER A N 1
ATOM 1082 C CA . SER A 1 150 ? 10.233 -4.058 -0.583 1.00 71.75 150 SER A CA 1
ATOM 1083 C C . SER A 1 150 ? 11.688 -3.708 -0.905 1.00 71.75 150 SER A C 1
ATOM 1085 O O . SER A 1 150 ? 11.953 -3.356 -2.057 1.00 71.75 150 SER A O 1
ATOM 1087 N N . ALA A 1 151 ? 12.608 -3.843 0.056 1.00 63.09 151 ALA A N 1
ATOM 1088 C CA . ALA A 1 151 ? 14.009 -3.436 -0.085 1.00 63.09 151 ALA A CA 1
ATOM 1089 C C . ALA A 1 151 ? 14.980 -4.591 -0.405 1.00 63.09 151 ALA A C 1
ATOM 1091 O O . ALA A 1 151 ? 16.094 -4.336 -0.856 1.00 63.09 151 ALA A O 1
ATOM 1092 N N . GLY A 1 152 ? 14.565 -5.851 -0.224 1.00 56.50 152 GLY A N 1
ATOM 1093 C CA . GLY A 1 152 ? 15.478 -6.994 -0.287 1.00 56.50 152 GLY A CA 1
ATOM 1094 C C . GLY A 1 152 ? 16.382 -7.080 0.951 1.00 56.50 152 GLY A C 1
ATOM 1095 O O . GLY A 1 152 ? 16.414 -6.183 1.788 1.00 56.50 152 GLY A O 1
ATOM 1096 N N . LEU A 1 153 ? 17.113 -8.189 1.094 1.00 46.41 153 LEU A N 1
ATOM 1097 C CA . LEU A 1 153 ? 17.876 -8.521 2.310 1.00 46.41 153 LEU A CA 1
ATOM 1098 C C . LEU A 1 153 ? 19.137 -7.652 2.530 1.00 46.41 153 LEU A C 1
ATOM 1100 O O . LEU A 1 153 ? 19.801 -7.778 3.556 1.00 46.41 153 LEU A O 1
ATOM 1104 N N . GLN A 1 154 ? 19.484 -6.774 1.586 1.00 49.28 154 GLN A N 1
ATOM 1105 C CA . GLN A 1 154 ? 20.689 -5.946 1.631 1.00 49.28 154 GLN A CA 1
ATOM 1106 C C . GLN A 1 154 ? 20.360 -4.482 1.952 1.00 49.28 154 GLN A C 1
ATOM 1108 O O . GLN A 1 154 ? 20.093 -3.677 1.067 1.00 49.28 154 GLN A O 1
ATOM 1113 N N . GLY A 1 155 ? 20.481 -4.145 3.240 1.00 48.16 155 GLY A N 1
ATOM 1114 C CA . GLY A 1 155 ? 20.995 -2.839 3.662 1.00 48.16 155 GLY A CA 1
ATOM 1115 C C . GLY A 1 155 ? 19.980 -1.831 4.196 1.00 48.16 155 GLY A C 1
ATOM 1116 O O . GLY A 1 155 ? 19.591 -0.919 3.479 1.00 48.16 155 GLY A O 1
ATOM 1117 N N . GLN A 1 156 ? 19.660 -1.961 5.491 1.00 48.75 156 GLN A N 1
ATOM 1118 C CA . GLN A 1 156 ? 19.486 -0.906 6.520 1.00 48.75 156 GLN A CA 1
ATOM 1119 C C . GLN A 1 156 ? 18.341 -1.298 7.484 1.00 48.75 156 GLN A C 1
ATOM 1121 O O . GLN A 1 156 ? 17.180 -0.972 7.225 1.00 48.75 156 GLN A O 1
ATOM 1126 N N . PRO A 1 157 ? 18.632 -1.973 8.618 1.00 54.03 157 PRO A N 1
ATOM 1127 C CA . PRO A 1 157 ? 17.609 -2.383 9.593 1.00 54.03 157 PRO A CA 1
ATOM 1128 C C . PRO A 1 157 ? 16.866 -1.195 10.231 1.00 54.03 157 PRO A C 1
ATOM 1130 O O . PRO A 1 157 ? 15.748 -1.360 10.717 1.00 54.03 157 PRO A O 1
ATOM 1133 N N . MET A 1 158 ? 17.447 0.011 10.168 1.00 48.19 158 MET A N 1
ATOM 1134 C CA . MET A 1 158 ? 16.833 1.248 10.662 1.00 48.19 158 MET A CA 1
ATOM 1135 C C . MET A 1 158 ? 15.498 1.554 9.961 1.00 48.19 158 MET A C 1
ATOM 1137 O O . MET A 1 158 ? 14.536 1.953 10.609 1.00 48.19 158 MET A O 1
ATOM 1141 N N . ASN A 1 159 ? 15.395 1.268 8.659 1.00 63.19 159 ASN A N 1
ATOM 1142 C CA . ASN A 1 159 ? 14.178 1.518 7.881 1.00 63.19 159 ASN A CA 1
ATOM 1143 C C . ASN A 1 159 ? 13.059 0.517 8.208 1.00 63.19 159 ASN A C 1
ATOM 1145 O O . ASN A 1 159 ? 11.881 0.872 8.139 1.00 63.19 159 ASN A O 1
ATOM 1149 N N . ALA A 1 160 ? 13.405 -0.711 8.609 1.00 73.50 160 ALA A N 1
ATOM 1150 C CA . ALA A 1 160 ? 12.429 -1.734 8.975 1.00 73.50 160 ALA A CA 1
ATOM 1151 C C . ALA A 1 160 ? 11.734 -1.407 10.298 1.00 73.50 160 ALA A C 1
ATOM 1153 O O . ALA A 1 160 ? 10.515 -1.529 10.388 1.00 73.50 160 ALA A O 1
ATOM 1154 N N . ILE A 1 161 ? 12.489 -0.930 11.293 1.00 82.56 161 ILE A N 1
ATOM 1155 C CA . ILE A 1 161 ? 11.939 -0.536 12.597 1.00 82.56 161 ILE A CA 1
ATOM 1156 C C . ILE A 1 161 ? 11.024 0.678 12.441 1.00 82.56 161 ILE A C 1
ATOM 1158 O O . ILE A 1 161 ? 9.901 0.661 12.941 1.00 82.56 161 ILE A O 1
ATOM 1162 N N . THR A 1 162 ? 11.454 1.707 11.704 1.00 84.12 162 THR A N 1
ATOM 1163 C CA . THR A 1 162 ? 10.629 2.901 11.468 1.00 84.12 162 THR A CA 1
ATOM 1164 C C . THR A 1 162 ? 9.358 2.561 10.695 1.00 84.12 162 THR A C 1
ATOM 1166 O O . THR A 1 162 ? 8.277 3.024 11.054 1.00 84.12 162 THR A O 1
ATOM 1169 N N . THR A 1 163 ? 9.458 1.707 9.673 1.00 85.31 163 THR A N 1
ATOM 1170 C CA . THR A 1 163 ? 8.287 1.271 8.904 1.00 85.31 163 THR A CA 1
ATOM 1171 C C . THR A 1 163 ? 7.342 0.436 9.766 1.00 85.31 163 THR A C 1
ATOM 1173 O O . THR A 1 163 ? 6.139 0.682 9.773 1.00 85.31 163 THR A O 1
ATOM 1176 N N . ALA A 1 164 ? 7.868 -0.496 10.561 1.00 91.44 164 ALA A N 1
ATOM 1177 C CA . ALA A 1 164 ? 7.077 -1.304 11.482 1.00 91.44 164 ALA A CA 1
ATOM 1178 C C . ALA A 1 164 ? 6.373 -0.458 12.554 1.00 91.44 164 ALA A C 1
ATOM 1180 O O . ALA A 1 164 ? 5.191 -0.672 12.823 1.00 91.44 164 ALA A O 1
ATOM 1181 N N . ALA A 1 165 ? 7.056 0.550 13.104 1.00 93.12 165 ALA A N 1
ATOM 1182 C CA . ALA A 1 165 ? 6.462 1.515 14.026 1.00 93.12 165 ALA A CA 1
ATOM 1183 C C . ALA A 1 165 ? 5.366 2.360 13.353 1.00 93.12 165 ALA A C 1
ATOM 1185 O O . ALA A 1 165 ? 4.321 2.606 13.948 1.00 93.12 165 ALA A O 1
ATOM 1186 N N . GLY A 1 166 ? 5.560 2.767 12.096 1.00 91.88 166 GLY A N 1
ATOM 1187 C CA . GLY A 1 166 ? 4.539 3.489 11.335 1.00 91.88 166 GLY A CA 1
ATOM 1188 C C . GLY A 1 166 ? 3.260 2.669 11.151 1.00 91.88 166 GLY A C 1
ATOM 1189 O O . GLY A 1 166 ? 2.163 3.161 11.419 1.00 91.88 166 GLY A O 1
ATOM 1190 N N . PHE A 1 167 ? 3.398 1.398 10.763 1.00 92.81 167 PHE A N 1
ATOM 1191 C CA . PHE A 1 167 ? 2.262 0.481 10.624 1.00 92.81 167 PHE A CA 1
ATOM 1192 C C . PHE A 1 167 ? 1.554 0.246 11.963 1.00 92.81 167 PHE A C 1
ATOM 1194 O O . PHE A 1 167 ? 0.324 0.260 12.019 1.00 92.81 167 PHE A O 1
ATOM 1201 N N . SER A 1 168 ? 2.314 0.068 13.045 1.00 95.06 168 SER A N 1
ATOM 1202 C CA . SER A 1 168 ? 1.755 -0.200 14.370 1.00 95.06 168 SER A CA 1
ATOM 1203 C C . SER A 1 168 ? 0.985 1.003 14.931 1.00 95.06 168 SER A C 1
ATOM 1205 O O . SER A 1 168 ? -0.124 0.837 15.443 1.00 95.06 168 SER A O 1
ATOM 1207 N N . LEU A 1 169 ? 1.509 2.221 14.755 1.00 95.38 169 LEU A N 1
ATOM 1208 C CA . LEU A 1 169 ? 0.834 3.465 15.134 1.00 95.38 169 LEU A CA 1
ATOM 1209 C C . LEU A 1 169 ? -0.455 3.670 14.339 1.00 95.38 169 LEU A C 1
ATOM 1211 O O . LEU A 1 169 ? -1.500 3.949 14.929 1.00 95.38 169 LEU A O 1
ATOM 1215 N N . PHE A 1 170 ? -0.398 3.502 13.016 1.00 93.75 170 PHE A N 1
ATOM 1216 C CA . PHE A 1 170 ? -1.565 3.665 12.153 1.00 93.75 170 PHE A CA 1
ATOM 1217 C C . PHE A 1 170 ? -2.675 2.680 12.535 1.00 93.75 170 PHE A C 1
ATOM 1219 O O . PHE A 1 170 ? -3.806 3.096 12.789 1.00 93.75 170 PHE A O 1
ATOM 1226 N N . GLN A 1 171 ? -2.344 1.394 12.684 1.00 91.50 171 GLN A N 1
ATOM 1227 C CA . GLN A 1 171 ? -3.320 0.378 13.079 1.00 91.50 171 GLN A CA 1
ATOM 1228 C C . GLN A 1 171 ? -3.880 0.634 14.484 1.00 91.50 171 GLN A C 1
ATOM 1230 O O . GLN A 1 171 ? -5.078 0.465 14.705 1.00 91.50 171 GLN A O 1
ATOM 1235 N N . GLY A 1 172 ? -3.047 1.080 15.429 1.00 92.75 172 GLY A N 1
ATOM 1236 C CA . GLY A 1 172 ? -3.489 1.415 16.782 1.00 92.75 172 GLY A CA 1
ATOM 1237 C C . GLY A 1 172 ? -4.477 2.585 16.815 1.00 92.75 172 GLY A C 1
ATOM 1238 O O . GLY A 1 172 ? -5.482 2.528 17.528 1.00 92.75 172 GLY A O 1
ATOM 1239 N N . ILE A 1 173 ? -4.242 3.621 16.003 1.00 92.62 173 ILE A N 1
ATOM 1240 C CA . ILE A 1 173 ? -5.178 4.743 15.835 1.00 92.62 173 ILE A CA 1
ATOM 1241 C C . ILE A 1 173 ? -6.501 4.242 15.250 1.00 92.62 173 ILE A C 1
ATOM 1243 O O . ILE A 1 173 ? -7.558 4.554 15.800 1.00 92.62 173 ILE A O 1
ATOM 1247 N N . PHE A 1 174 ? -6.451 3.438 14.184 1.00 90.06 174 PHE A N 1
ATOM 1248 C CA . PHE A 1 174 ? -7.648 2.884 13.547 1.00 90.06 174 PHE A CA 1
ATOM 1249 C C . PHE A 1 174 ? -8.449 1.981 14.483 1.00 90.06 174 PHE A C 1
ATOM 1251 O O . PHE A 1 174 ? -9.668 2.113 14.550 1.00 90.06 174 PHE A O 1
ATOM 1258 N N . PHE A 1 175 ? -7.786 1.118 15.253 1.00 90.12 175 PHE A N 1
ATOM 1259 C CA . PHE A 1 175 ? -8.445 0.252 16.227 1.00 90.12 175 PHE A CA 1
ATOM 1260 C C . PHE A 1 175 ? -9.149 1.072 17.314 1.00 90.12 175 PHE A C 1
ATOM 1262 O O . PHE A 1 175 ? -10.320 0.846 17.604 1.00 90.12 175 PHE A O 1
ATOM 1269 N N . LYS A 1 176 ? -8.471 2.085 17.870 1.00 88.88 176 LYS A N 1
ATOM 1270 C CA . LYS A 1 176 ? -9.036 2.956 18.911 1.00 88.88 176 LYS A CA 1
ATOM 1271 C C . LYS A 1 176 ? -10.187 3.821 18.392 1.00 88.88 176 LYS A C 1
ATOM 1273 O O . LYS A 1 176 ? -11.149 4.076 19.117 1.00 88.88 176 LYS A O 1
ATOM 1278 N N . LEU A 1 177 ? -10.087 4.289 17.149 1.00 86.81 177 LEU A N 1
ATOM 1279 C CA . LEU A 1 177 ? -11.158 5.025 16.488 1.00 86.81 177 LEU A CA 1
ATOM 1280 C C . LEU A 1 177 ? -12.355 4.106 16.212 1.00 86.81 177 LEU A C 1
ATOM 1282 O O . LEU A 1 177 ? -13.484 4.483 16.508 1.00 86.81 177 LEU A O 1
ATOM 1286 N N . GLY A 1 178 ? -12.103 2.882 15.744 1.00 85.38 178 GLY A N 1
ATOM 1287 C CA . GLY A 1 178 ? -13.113 1.840 15.580 1.00 85.38 178 GLY A CA 1
ATOM 1288 C C . GLY A 1 178 ? -13.824 1.516 16.891 1.00 85.38 178 GLY A C 1
ATOM 1289 O O . GLY A 1 178 ? -15.047 1.534 16.937 1.00 85.38 178 GLY A O 1
ATOM 1290 N N . GLU A 1 179 ? -13.093 1.332 17.993 1.00 82.19 179 GLU A N 1
ATOM 1291 C CA . GLU A 1 179 ? -13.699 1.123 19.313 1.00 82.19 179 GLU A CA 1
ATOM 1292 C C . GLU A 1 179 ? -14.594 2.287 19.755 1.00 82.19 179 GLU A C 1
ATOM 1294 O O . GLU A 1 179 ? -15.626 2.044 20.379 1.00 82.19 179 GLU A O 1
ATOM 1299 N N . ARG A 1 180 ? -14.239 3.539 19.428 1.00 78.81 180 ARG A N 1
ATOM 1300 C CA . ARG A 1 180 ? -15.082 4.709 19.731 1.00 78.81 180 ARG A CA 1
ATOM 1301 C C . ARG A 1 180 ? -16.396 4.730 18.958 1.00 78.81 180 ARG A C 1
ATOM 1303 O O . ARG A 1 180 ? -17.347 5.324 19.450 1.00 78.81 180 ARG A O 1
ATOM 1310 N N . PHE A 1 181 ? -16.429 4.156 17.760 1.00 78.25 181 PHE A N 1
ATOM 1311 C CA . PHE A 1 181 ? -17.647 4.078 16.956 1.00 78.25 181 PHE A CA 1
ATOM 1312 C C . PHE A 1 181 ? -18.460 2.817 17.263 1.00 78.25 181 PHE A C 1
ATOM 1314 O O . PHE A 1 181 ? -19.685 2.866 17.231 1.00 78.25 181 PHE A O 1
ATOM 1321 N N . SER A 1 182 ? -17.796 1.708 17.599 1.00 73.31 182 SER A N 1
ATOM 1322 C CA . SER A 1 182 ? -18.445 0.432 17.919 1.00 73.31 182 SER A CA 1
ATOM 1323 C C . SER A 1 182 ? -19.018 0.377 19.334 1.00 73.31 182 SER A C 1
ATOM 1325 O O . SER A 1 182 ? -20.008 -0.314 19.560 1.00 73.31 182 SER A O 1
ATOM 1327 N N . LYS A 1 183 ? -18.420 1.078 20.305 1.00 55.44 183 LYS A N 1
ATOM 1328 C CA . LYS A 1 183 ? -19.037 1.277 21.621 1.00 55.44 183 LYS A CA 1
ATOM 1329 C C . LYS A 1 183 ? -19.815 2.595 21.572 1.00 55.44 183 LYS A C 1
ATOM 1331 O O . LYS A 1 183 ? -19.168 3.637 21.442 1.00 55.44 183 LYS A O 1
ATOM 1336 N N . PRO A 1 184 ? -21.155 2.603 21.729 1.00 54.91 184 PRO A N 1
ATOM 1337 C CA . PRO A 1 184 ? -21.817 3.826 22.159 1.00 54.91 184 PRO A CA 1
ATOM 1338 C C . PRO A 1 184 ? -21.094 4.299 23.425 1.00 54.91 184 PRO A C 1
ATOM 1340 O O . PRO A 1 184 ? -20.708 3.470 24.258 1.00 54.91 184 PRO A O 1
ATOM 1343 N N . SER A 1 185 ? -20.826 5.605 23.541 1.00 54.72 185 SER A N 1
ATOM 1344 C CA . SER A 1 185 ? -20.294 6.194 24.777 1.00 54.72 185 SER A CA 1
ATOM 1345 C C . SER A 1 185 ? -21.037 5.569 25.947 1.00 54.72 185 SER A C 1
ATOM 1347 O O . SER A 1 185 ? -22.259 5.621 25.885 1.00 54.72 185 SER A O 1
ATOM 1349 N N . VAL A 1 186 ? -20.341 4.961 26.922 1.00 56.00 186 VAL A N 1
ATOM 1350 C CA . VAL A 1 186 ? -20.963 4.304 28.088 1.00 56.00 186 VAL A CA 1
ATOM 1351 C C . VAL A 1 186 ? -22.092 5.198 28.576 1.00 56.00 186 VAL A C 1
ATOM 1353 O O . VAL A 1 186 ? -21.867 6.290 29.099 1.00 56.00 186 VAL A O 1
ATOM 1356 N N . GLU A 1 187 ? -23.301 4.792 28.221 1.00 54.75 187 GLU A N 1
ATOM 1357 C CA . GLU A 1 187 ? -24.481 5.615 28.343 1.00 54.75 187 GLU A CA 1
ATOM 1358 C C . GLU A 1 187 ? -24.940 5.332 29.756 1.00 54.75 187 GLU A C 1
ATOM 1360 O O . GLU A 1 187 ? -25.490 4.268 30.019 1.00 54.75 187 GLU A O 1
ATOM 1365 N N . ASP A 1 188 ? -24.574 6.208 30.695 1.00 67.19 188 ASP A N 1
ATOM 1366 C CA . ASP A 1 188 ? -25.061 6.112 32.063 1.00 67.19 188 ASP A CA 1
ATOM 1367 C C . ASP A 1 188 ? -26.593 6.114 31.975 1.00 67.19 188 ASP A C 1
ATOM 1369 O O . ASP A 1 188 ? -27.163 7.163 31.650 1.00 67.19 188 ASP A O 1
ATOM 1373 N N . PRO A 1 189 ? -27.283 4.985 32.247 1.00 73.75 189 PRO A N 1
ATOM 1374 C CA . PRO A 1 189 ? -28.725 4.866 32.003 1.00 73.75 189 PRO A CA 1
ATOM 1375 C C . PRO A 1 189 ? -29.524 5.937 32.757 1.00 73.75 189 PRO A C 1
ATOM 1377 O O . PRO A 1 189 ? -30.637 6.291 32.382 1.00 73.75 189 PRO A O 1
ATOM 1380 N N . TYR A 1 190 ? -28.901 6.477 33.806 1.00 79.25 190 TYR A N 1
ATOM 1381 C CA . TYR A 1 190 ? -29.365 7.540 34.674 1.00 79.25 190 TYR A CA 1
ATOM 1382 C C . TYR A 1 190 ? -29.366 8.950 34.066 1.00 79.25 190 TYR A C 1
ATOM 1384 O O . TYR A 1 190 ? -29.901 9.829 34.725 1.00 79.25 190 TYR A O 1
ATOM 1392 N N . TYR A 1 191 ? -28.783 9.219 32.892 1.00 83.88 191 TYR A N 1
ATOM 1393 C CA . TYR A 1 191 ? -28.710 10.581 32.310 1.00 83.88 191 TYR A CA 1
ATOM 1394 C C . TYR A 1 191 ? -29.398 10.723 30.946 1.00 83.88 191 TYR A C 1
ATOM 1396 O O . TYR A 1 191 ? -29.261 11.750 30.273 1.00 83.88 191 TYR A O 1
ATOM 1404 N N . THR A 1 192 ? -30.128 9.698 30.519 1.00 85.88 192 THR A N 1
ATOM 1405 C CA . THR A 1 192 ? -30.746 9.610 29.193 1.00 85.88 192 THR A CA 1
ATOM 1406 C C . THR A 1 192 ? -31.741 10.753 28.961 1.00 85.88 192 THR A C 1
ATOM 1408 O O . THR A 1 192 ? -31.688 11.453 27.943 1.00 85.88 192 THR A O 1
ATOM 1411 N N . ARG A 1 193 ? -32.629 10.995 29.932 1.00 86.12 193 ARG A N 1
ATOM 1412 C CA . ARG A 1 193 ? -33.652 12.049 29.878 1.00 86.12 193 ARG A CA 1
ATOM 1413 C C . ARG A 1 193 ? -33.031 13.438 30.037 1.00 86.12 193 ARG A C 1
ATOM 1415 O O . ARG A 1 193 ? -33.402 14.353 29.302 1.00 86.12 193 ARG A O 1
ATOM 1422 N N . ALA A 1 194 ? -32.054 13.587 30.931 1.00 88.31 194 ALA A N 1
ATOM 1423 C CA . ALA A 1 194 ? -31.361 14.850 31.176 1.00 88.31 194 ALA A CA 1
ATOM 1424 C C . ALA A 1 194 ? -30.623 15.335 29.922 1.00 88.31 194 ALA A C 1
ATOM 1426 O O . ALA A 1 194 ? -30.725 16.500 29.539 1.00 88.31 194 ALA A O 1
ATOM 1427 N N . ARG A 1 195 ? -29.936 14.424 29.226 1.00 88.44 195 ARG A N 1
ATOM 1428 C CA . ARG A 1 195 ? -29.222 14.717 27.981 1.00 88.44 195 ARG A CA 1
ATOM 1429 C C . ARG A 1 195 ? -30.171 15.065 26.836 1.00 88.44 195 ARG A C 1
ATOM 1431 O O . ARG A 1 195 ? -29.917 16.027 26.118 1.00 88.44 195 ARG A O 1
ATOM 1438 N N . SER A 1 196 ? -31.280 14.334 26.692 1.00 88.56 196 SER A N 1
ATOM 1439 C CA . SER A 1 196 ? -32.312 14.634 25.686 1.00 88.56 196 SER A CA 1
ATOM 1440 C C . SER A 1 196 ? -32.903 16.034 25.876 1.00 88.56 196 SER A C 1
ATOM 1442 O O . SER A 1 196 ? -33.042 16.785 24.911 1.00 88.56 196 SER A O 1
ATOM 1444 N N . MET A 1 197 ? -33.184 16.415 27.125 1.00 90.25 197 MET A N 1
ATOM 1445 C CA . MET A 1 197 ? -33.624 17.767 27.466 1.00 90.25 197 MET A CA 1
ATOM 1446 C C . MET A 1 197 ? -32.568 18.812 27.085 1.00 90.25 197 MET A C 1
ATOM 1448 O O . MET A 1 197 ? -32.892 19.776 26.396 1.00 90.25 197 MET A O 1
ATOM 1452 N N . LEU A 1 198 ? -31.305 18.620 27.485 1.00 91.44 198 LEU A N 1
ATOM 1453 C CA . LEU A 1 198 ? -30.228 19.562 27.164 1.00 91.44 198 LEU A CA 1
ATOM 1454 C C . LEU A 1 198 ? -30.032 19.724 25.652 1.00 91.44 198 LEU A C 1
ATOM 1456 O O . LEU A 1 198 ? -29.864 20.846 25.191 1.00 91.44 198 LEU A O 1
ATOM 1460 N N . LEU A 1 199 ? -30.125 18.639 24.881 1.00 91.19 199 LEU A N 1
ATOM 1461 C CA . LEU A 1 199 ? -30.052 18.681 23.418 1.00 91.19 199 LEU A CA 1
ATOM 1462 C C . LEU A 1 199 ? -31.216 19.468 22.801 1.00 91.19 199 LEU A C 1
ATOM 1464 O O . LEU A 1 199 ? -30.990 20.296 21.925 1.00 91.19 199 LEU A O 1
ATOM 1468 N N . LYS A 1 200 ? -32.454 19.264 23.276 1.00 90.75 200 LYS A N 1
ATOM 1469 C CA . LYS A 1 200 ? -33.627 20.023 22.797 1.00 90.75 200 LYS A CA 1
ATOM 1470 C C . LYS A 1 200 ? -33.518 21.521 23.081 1.00 90.75 200 LYS A C 1
ATOM 1472 O O . LYS A 1 200 ? -34.059 22.321 22.326 1.00 90.75 200 LYS A O 1
ATOM 1477 N N . LEU A 1 201 ? -32.846 21.887 24.171 1.00 91.38 201 LEU A N 1
ATOM 1478 C CA . LEU A 1 201 ? -32.658 23.275 24.589 1.00 91.38 201 LEU A CA 1
ATOM 1479 C C . LEU A 1 201 ? -31.397 23.930 23.992 1.00 91.38 201 LEU A C 1
ATOM 1481 O O . LEU A 1 201 ? -31.175 25.112 24.242 1.00 91.38 201 LEU A O 1
ATOM 1485 N N . GLY A 1 202 ? -30.567 23.197 23.235 1.00 90.94 202 GLY A N 1
ATOM 1486 C CA . GLY A 1 202 ? -29.276 23.697 22.732 1.00 90.94 202 GLY A CA 1
ATOM 1487 C C . GLY A 1 202 ? -28.254 23.967 23.845 1.00 90.94 202 GLY A C 1
ATOM 1488 O O . GLY A 1 202 ? -27.475 24.918 23.790 1.00 90.94 202 GLY A O 1
ATOM 1489 N N . LEU A 1 203 ? -28.322 23.182 24.923 1.00 93.25 203 LEU A N 1
ATOM 1490 C CA . LEU A 1 203 ? -27.535 23.321 26.148 1.00 93.25 203 LEU A CA 1
ATOM 1491 C C . LEU A 1 203 ? -26.562 22.149 26.353 1.00 93.25 203 LEU A C 1
ATOM 1493 O O . LEU A 1 203 ? -26.117 21.897 27.476 1.00 93.25 203 LEU A O 1
ATOM 1497 N N . GLU A 1 204 ? -26.178 21.444 25.287 1.00 90.94 204 GLU A N 1
ATOM 1498 C CA . GLU A 1 204 ? -25.285 20.277 25.327 1.00 90.94 204 GLU A CA 1
ATOM 1499 C C . GLU A 1 204 ? -23.929 20.568 25.989 1.00 90.94 204 GLU A C 1
ATOM 1501 O O . GLU A 1 204 ? -23.344 19.706 26.647 1.00 90.94 204 GLU A O 1
ATOM 1506 N N . LYS A 1 205 ? -23.460 21.821 25.915 1.00 93.00 205 LYS A N 1
ATOM 1507 C CA . LYS A 1 205 ? -22.232 22.283 26.579 1.00 93.00 205 LYS A CA 1
ATOM 1508 C C . LYS A 1 205 ? -22.256 22.069 28.102 1.00 93.00 205 LYS A C 1
ATOM 1510 O O . LYS A 1 205 ? -21.192 21.932 28.708 1.00 93.00 205 LYS A O 1
ATOM 1515 N N . TYR A 1 206 ? -23.439 22.017 28.718 1.00 90.50 206 TYR A N 1
ATOM 1516 C CA . TYR A 1 206 ? -23.616 21.870 30.165 1.00 90.50 206 TYR A CA 1
ATOM 1517 C C . TYR A 1 206 ? -23.799 20.416 30.629 1.00 90.50 206 TYR A C 1
ATOM 1519 O O . TYR A 1 206 ? -23.886 20.180 31.832 1.00 90.50 206 TYR A O 1
ATOM 1527 N N . GLU A 1 207 ? -23.775 19.422 29.730 1.00 89.12 207 GLU A N 1
ATOM 1528 C CA . GLU A 1 207 ? -23.937 18.001 30.094 1.00 89.12 207 GLU A CA 1
ATOM 1529 C C . GLU A 1 207 ? -22.902 17.553 31.145 1.00 89.12 207 GLU A C 1
ATOM 1531 O O . GLU A 1 207 ? -23.224 16.865 32.115 1.00 89.12 207 GLU A O 1
ATOM 1536 N N . LYS A 1 208 ? -21.650 18.011 31.014 1.00 88.81 208 LYS A N 1
ATOM 1537 C CA . LYS A 1 208 ? -20.579 17.699 31.978 1.00 88.81 208 LYS A CA 1
ATOM 1538 C C . LYS A 1 208 ? -20.852 18.265 33.372 1.00 88.81 208 LYS A C 1
ATOM 1540 O O . LYS A 1 208 ? -20.478 17.642 34.363 1.00 88.81 208 LYS A O 1
ATOM 1545 N N . ASN A 1 209 ? -21.510 19.418 33.451 1.00 91.06 209 ASN A N 1
ATOM 1546 C CA . ASN A 1 209 ? -21.856 20.056 34.715 1.00 91.06 209 ASN A CA 1
ATOM 1547 C C . ASN A 1 209 ? -22.973 19.284 35.430 1.00 91.06 209 ASN A C 1
ATOM 1549 O O . ASN A 1 209 ? -22.883 19.069 36.635 1.00 91.06 209 ASN A O 1
ATOM 1553 N N . PHE A 1 210 ? -23.959 18.785 34.677 1.00 89.50 210 PHE A N 1
ATOM 1554 C CA . PHE A 1 210 ? -25.000 17.893 35.198 1.00 89.50 210 PHE A CA 1
ATOM 1555 C C . PHE A 1 210 ? -24.410 16.605 35.777 1.00 89.50 210 PHE A C 1
ATOM 1557 O O . PHE A 1 210 ? -24.745 16.237 36.900 1.00 89.50 210 PHE A O 1
ATOM 1564 N N . LYS A 1 211 ? -23.476 15.962 35.061 1.00 87.25 211 LYS A N 1
ATOM 1565 C CA . LYS A 1 211 ? -22.795 14.754 35.557 1.00 87.25 211 LYS A CA 1
ATOM 1566 C C . LYS A 1 211 ? -21.962 15.027 36.810 1.00 87.25 211 LYS A C 1
ATOM 1568 O O . LYS A 1 211 ? -21.986 14.236 37.747 1.00 87.25 211 LYS A O 1
ATOM 1573 N N . LYS A 1 212 ? -21.262 16.166 36.856 1.00 87.75 212 LYS A N 1
ATOM 1574 C CA . LYS A 1 212 ? -20.465 16.579 38.023 1.00 87.75 212 LYS A CA 1
ATOM 1575 C C . LYS A 1 212 ? -21.332 16.836 39.262 1.00 87.75 212 LYS A C 1
ATOM 1577 O O . LYS A 1 212 ? -20.898 16.532 40.366 1.00 87.75 212 LYS A O 1
ATOM 1582 N N . GLY A 1 213 ? -22.533 17.385 39.079 1.00 83.38 213 GLY A N 1
ATOM 1583 C CA . GLY A 1 213 ? -23.488 17.641 40.161 1.00 83.38 213 GLY A CA 1
ATOM 1584 C C . GLY A 1 213 ? -24.470 16.515 40.447 1.00 83.38 213 GLY A C 1
ATOM 1585 O O . GLY A 1 213 ? -25.426 16.744 41.179 1.00 83.38 213 GLY A O 1
ATOM 1586 N N . LEU A 1 214 ? -24.273 15.334 39.855 1.00 85.38 214 LEU A N 1
ATOM 1587 C CA . LEU A 1 214 ? -25.156 14.179 40.025 1.00 85.38 214 LEU A CA 1
ATOM 1588 C C . LEU A 1 214 ? -26.632 14.464 39.677 1.00 85.38 214 LEU A C 1
ATOM 1590 O O . LEU A 1 214 ? -27.545 13.845 40.223 1.00 85.38 214 LEU A O 1
ATOM 1594 N N . LEU A 1 215 ? -26.868 15.392 38.745 1.00 88.50 215 LEU A N 1
ATOM 1595 C CA . LEU A 1 215 ? -28.199 15.791 38.288 1.00 88.50 215 LEU A CA 1
ATOM 1596 C C . LEU A 1 215 ? -28.718 14.789 37.248 1.00 88.50 215 LEU A C 1
ATOM 1598 O O . LEU A 1 215 ? -28.708 15.041 36.043 1.00 88.50 215 LEU A O 1
ATOM 1602 N N . ALA A 1 216 ? -29.116 13.619 37.733 1.00 87.25 216 ALA A N 1
ATOM 1603 C CA . ALA A 1 216 ? -29.598 12.491 36.945 1.00 87.25 216 ALA A CA 1
ATOM 1604 C C . ALA A 1 216 ? -31.116 12.547 36.672 1.00 87.25 216 ALA A C 1
ATOM 1606 O O . ALA A 1 216 ? -31.864 13.297 37.306 1.00 87.25 216 ALA A O 1
ATOM 1607 N N . ASP A 1 217 ? -31.594 11.674 35.791 1.00 88.88 217 ASP A N 1
ATOM 1608 C CA . ASP A 1 217 ? -32.992 11.493 35.388 1.00 88.88 217 ASP A CA 1
ATOM 1609 C C . ASP A 1 217 ? -33.982 11.400 36.567 1.00 88.88 217 ASP A C 1
ATOM 1611 O O . ASP A 1 217 ? -35.033 12.044 36.498 1.00 88.88 217 ASP A O 1
ATOM 1615 N N . PRO A 1 218 ? -33.685 10.691 37.682 1.00 86.75 218 PRO A N 1
ATOM 1616 C CA . PRO A 1 218 ? -34.571 10.658 38.849 1.00 86.75 218 PRO A CA 1
ATOM 1617 C C . PRO A 1 218 ? -34.679 12.001 39.584 1.00 86.75 218 PRO A C 1
ATOM 1619 O O . PRO A 1 218 ? -35.674 12.252 40.262 1.00 86.75 218 PRO A O 1
ATOM 1622 N N . THR A 1 219 ? -33.661 12.856 39.464 1.00 86.88 219 THR A N 1
ATOM 1623 C CA . THR A 1 219 ? -33.583 14.162 40.136 1.00 86.88 219 THR A CA 1
ATOM 1624 C C . THR A 1 219 ? -34.100 15.310 39.274 1.00 86.88 219 THR A C 1
ATOM 1626 O O . THR A 1 219 ? -34.372 16.381 39.812 1.00 86.88 219 THR A O 1
ATOM 1629 N N . LEU A 1 220 ? -34.326 15.090 37.970 1.00 88.19 220 LEU A N 1
ATOM 1630 C CA . LEU A 1 220 ? -34.862 16.108 37.058 1.00 88.19 220 LEU A CA 1
ATOM 1631 C C . LEU A 1 220 ? -36.147 16.783 37.578 1.00 88.19 220 LEU A C 1
ATOM 1633 O O . LEU A 1 220 ? -36.204 18.012 37.564 1.00 88.19 220 LEU A O 1
ATOM 1637 N N . PRO A 1 221 ? -37.155 16.056 38.110 1.00 85.88 221 PRO A N 1
ATOM 1638 C CA . PRO A 1 221 ? -38.356 16.688 38.661 1.00 85.88 221 PRO A CA 1
ATOM 1639 C C . PRO A 1 221 ? -38.089 17.538 39.908 1.00 85.88 221 PRO A C 1
ATOM 1641 O O . PRO A 1 221 ? -38.911 18.374 40.272 1.00 85.88 221 PRO A O 1
ATOM 1644 N N . LEU A 1 222 ? -36.967 17.327 40.595 1.00 86.00 222 LEU A N 1
ATOM 1645 C CA . LEU A 1 222 ? -36.599 17.999 41.844 1.00 86.00 222 LEU A CA 1
ATOM 1646 C C . LEU A 1 222 ? -35.628 19.165 41.620 1.00 86.00 222 LEU A C 1
ATOM 1648 O O . LEU A 1 222 ? -35.205 19.799 42.582 1.00 86.00 222 LEU A O 1
ATOM 1652 N N . LEU A 1 223 ? -35.293 19.470 40.363 1.00 89.44 223 LEU A N 1
ATOM 1653 C CA . LEU A 1 223 ? -34.392 20.566 40.031 1.00 89.44 223 LEU A CA 1
ATOM 1654 C C . LEU A 1 223 ? -34.942 21.915 40.506 1.00 89.44 223 LEU A C 1
ATOM 1656 O O . LEU A 1 223 ? -36.100 22.276 40.258 1.00 89.44 223 LEU A O 1
ATOM 1660 N N . THR A 1 224 ? -34.061 22.662 41.167 1.00 88.81 224 THR A N 1
ATOM 1661 C CA . THR A 1 224 ? -34.273 24.028 41.646 1.00 88.81 224 THR A CA 1
ATOM 1662 C C . THR A 1 224 ? -33.246 24.964 41.016 1.00 88.81 224 THR A C 1
ATOM 1664 O O . THR A 1 224 ? -32.205 24.524 40.520 1.00 88.81 224 THR A O 1
ATOM 1667 N N . ASP A 1 225 ? -33.520 26.270 41.051 1.00 91.31 225 ASP A N 1
ATOM 1668 C CA . ASP A 1 225 ? -32.565 27.281 40.581 1.00 91.31 225 ASP A CA 1
ATOM 1669 C C . ASP A 1 225 ? -31.217 27.178 41.317 1.00 91.31 225 ASP A C 1
ATOM 1671 O O . ASP A 1 225 ? -30.162 27.257 40.687 1.00 91.31 225 ASP A O 1
ATOM 1675 N N . SER A 1 226 ? -31.252 26.892 42.624 1.00 89.25 226 SER A N 1
ATOM 1676 C CA . SER A 1 226 ? -30.063 26.674 43.453 1.00 89.25 226 SER A CA 1
ATOM 1677 C C . SER A 1 226 ? -29.242 25.472 42.984 1.00 89.25 226 SER A C 1
ATOM 1679 O O . SER A 1 226 ? -28.046 25.616 42.757 1.00 89.25 226 SER A O 1
ATOM 1681 N N . ALA A 1 227 ? -29.877 24.323 42.728 1.00 89.00 227 ALA A N 1
ATOM 1682 C CA . ALA A 1 227 ? -29.174 23.125 42.260 1.00 89.00 227 ALA A CA 1
ATOM 1683 C C . ALA A 1 227 ? -28.477 23.352 40.906 1.00 89.00 227 ALA A C 1
ATOM 1685 O O . ALA A 1 227 ? -27.364 22.880 40.682 1.00 89.00 227 ALA A O 1
ATOM 1686 N N . LEU A 1 228 ? -29.108 24.116 40.006 1.00 92.38 228 LEU A N 1
ATOM 1687 C CA . LEU A 1 228 ? -28.511 24.477 38.719 1.00 92.38 228 LEU A CA 1
ATOM 1688 C C . LEU A 1 228 ? -27.393 25.524 38.866 1.00 92.38 228 LEU A C 1
ATOM 1690 O O . LEU A 1 228 ? -26.416 25.512 38.112 1.00 92.38 228 LEU A O 1
ATOM 1694 N N . LYS A 1 229 ? -27.511 26.430 39.839 1.00 92.00 229 LYS A N 1
ATOM 1695 C CA . LYS A 1 229 ? -26.463 27.397 40.179 1.00 92.00 229 LYS A CA 1
ATOM 1696 C C . LYS A 1 229 ? -25.224 26.693 40.742 1.00 92.00 229 LYS A C 1
ATOM 1698 O O . LYS A 1 229 ? -24.115 27.037 40.335 1.00 92.00 229 LYS A O 1
ATOM 1703 N N . ASP A 1 230 ? -25.408 25.681 41.587 1.00 91.06 230 ASP A N 1
ATOM 1704 C CA . ASP A 1 230 ? -24.323 24.910 42.210 1.00 91.06 230 ASP A CA 1
ATOM 1705 C C . ASP A 1 230 ? -23.493 24.137 41.172 1.00 91.06 230 ASP A C 1
ATOM 1707 O O . ASP A 1 230 ? -22.271 24.036 41.283 1.00 91.06 230 ASP A O 1
ATOM 1711 N N . VAL A 1 231 ? -24.123 23.695 40.077 1.00 91.81 231 VAL A N 1
ATOM 1712 C CA . VAL A 1 231 ? -23.423 23.111 38.917 1.00 91.81 231 VAL A CA 1
ATOM 1713 C C . VAL A 1 231 ? -22.931 24.149 37.901 1.00 91.81 231 VAL A C 1
ATOM 1715 O O . VAL A 1 231 ? -22.589 23.812 36.768 1.00 91.81 231 VAL A O 1
ATOM 1718 N N . SER A 1 232 ? -22.842 25.423 38.287 1.00 91.75 232 SER A N 1
ATOM 1719 C CA . SER A 1 232 ? -22.294 26.503 37.453 1.00 91.75 232 SER A CA 1
ATOM 1720 C C . SER A 1 232 ? -23.062 26.748 36.144 1.00 91.75 232 SER A C 1
ATOM 1722 O O . SER A 1 232 ? -22.457 27.052 35.112 1.00 91.75 232 SER A O 1
ATOM 1724 N N . ILE A 1 233 ? -24.393 26.620 36.152 1.00 92.56 233 ILE A N 1
ATOM 1725 C CA . ILE A 1 233 ? -25.226 26.986 34.997 1.00 92.56 233 ILE A CA 1
ATOM 1726 C C . ILE A 1 233 ? -25.613 28.474 35.096 1.00 92.56 233 ILE A C 1
ATOM 1728 O O . ILE A 1 233 ? -26.115 28.925 36.131 1.00 92.56 233 ILE A O 1
ATOM 1732 N N . PRO A 1 234 ? -25.394 29.278 34.040 1.00 92.88 234 PRO A N 1
ATOM 1733 C CA . PRO A 1 234 ? -25.713 30.703 34.060 1.00 92.88 234 PRO A CA 1
ATOM 1734 C C . PRO A 1 234 ? -27.231 30.964 34.109 1.00 92.88 234 PRO A C 1
ATOM 1736 O O . PRO A 1 234 ? -28.020 30.095 33.745 1.00 92.88 234 PRO A O 1
ATOM 1739 N N . PRO A 1 235 ? -27.667 32.158 34.556 1.00 90.69 235 PRO A N 1
ATOM 1740 C CA . PRO A 1 235 ? -29.082 32.458 34.817 1.00 90.69 235 PRO A CA 1
ATOM 1741 C C . PRO A 1 235 ? -30.012 32.269 33.610 1.00 90.69 235 PRO A C 1
ATOM 1743 O O . PRO A 1 235 ? -31.131 31.807 33.790 1.00 90.69 235 PRO A O 1
ATOM 1746 N N . GLY A 1 236 ? -29.557 32.551 32.384 1.00 91.56 236 GLY A N 1
ATOM 1747 C CA . GLY A 1 236 ? -30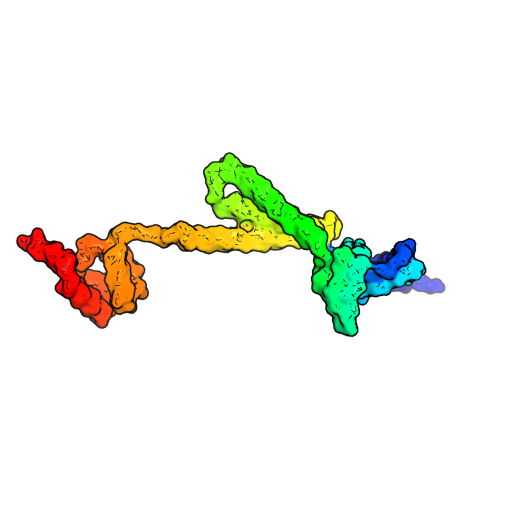.370 32.349 31.175 1.00 91.56 236 GLY A CA 1
ATOM 1748 C C . GLY A 1 236 ? -30.758 30.877 30.952 1.00 91.56 236 GLY A C 1
ATOM 1749 O O . GLY A 1 236 ? -31.941 30.547 30.995 1.00 91.56 236 GLY A O 1
ATOM 1750 N N . PRO A 1 237 ? -29.784 29.962 30.780 1.00 93.19 237 PRO A N 1
ATOM 1751 C CA . PRO A 1 237 ? -30.052 28.528 30.647 1.00 93.19 237 PRO A CA 1
ATOM 1752 C C . PRO A 1 237 ? -30.817 27.899 31.817 1.00 93.19 237 PRO A C 1
ATOM 1754 O O . PRO A 1 237 ? -31.587 26.966 31.596 1.00 93.19 237 PRO A O 1
ATOM 1757 N N . ARG A 1 238 ? -30.656 28.413 33.047 1.00 93.94 238 ARG A N 1
ATOM 1758 C CA . ARG A 1 238 ? -31.419 27.939 34.216 1.00 93.94 238 ARG A CA 1
ATOM 1759 C C . ARG A 1 238 ? -32.924 28.074 34.013 1.00 93.94 238 ARG A C 1
ATOM 1761 O O . ARG A 1 238 ? -33.656 27.124 34.275 1.00 93.94 238 ARG A O 1
ATOM 1768 N N . LEU A 1 239 ? -33.370 29.214 33.487 1.00 92.25 239 LEU A N 1
ATOM 1769 C CA . LEU A 1 239 ? -34.786 29.466 33.219 1.00 92.25 239 LEU A CA 1
ATOM 1770 C C . LEU A 1 239 ? -35.337 28.530 32.141 1.00 92.25 239 LEU A C 1
ATOM 1772 O O . LEU A 1 239 ? -36.423 27.991 32.315 1.00 92.25 239 LEU A O 1
ATOM 1776 N N . LEU A 1 240 ? -34.570 28.280 31.075 1.00 92.69 240 LEU A N 1
ATOM 1777 C CA . LEU A 1 240 ? -34.970 27.364 29.999 1.00 92.69 240 LEU A CA 1
ATOM 1778 C C . LEU A 1 240 ? -35.146 25.927 30.503 1.00 92.69 240 LEU A C 1
ATOM 1780 O O . LEU A 1 240 ? -36.109 25.254 30.145 1.00 92.69 240 LEU A O 1
ATOM 1784 N N . ILE A 1 241 ? -34.234 25.468 31.362 1.00 91.88 241 ILE A N 1
ATOM 1785 C CA . ILE A 1 241 ? -34.295 24.131 31.962 1.00 91.88 241 ILE A CA 1
ATOM 1786 C C . ILE A 1 241 ? -35.505 24.017 32.899 1.00 91.88 241 ILE A C 1
ATOM 1788 O O . ILE A 1 241 ? -36.264 23.053 32.808 1.00 91.88 241 ILE A O 1
ATOM 1792 N N . LEU A 1 242 ? -35.710 24.998 33.784 1.00 91.06 242 LEU A N 1
ATOM 1793 C CA . LEU A 1 242 ? -36.816 24.981 34.745 1.00 91.06 242 LEU A CA 1
ATOM 1794 C C . LEU A 1 242 ? -38.189 25.113 34.065 1.00 91.06 242 LEU A C 1
ATOM 1796 O O . LEU A 1 242 ? -39.110 24.393 34.450 1.00 91.06 242 LEU A O 1
ATOM 1800 N N . ASP A 1 243 ? -38.324 25.966 33.044 1.00 90.69 243 ASP A N 1
ATOM 1801 C CA . ASP A 1 243 ? -39.556 26.098 32.248 1.00 90.69 243 ASP A CA 1
ATOM 1802 C C . ASP A 1 243 ? -39.870 24.796 31.495 1.00 90.69 243 ASP A C 1
ATOM 1804 O O . ASP A 1 243 ? -41.008 24.324 31.527 1.00 90.69 243 ASP A O 1
ATOM 1808 N N . HIS A 1 244 ? -38.858 24.141 30.910 1.00 89.81 244 HIS A N 1
ATOM 1809 C CA . HIS A 1 244 ? -39.040 22.851 30.239 1.00 89.81 244 HIS A CA 1
ATOM 1810 C C . HIS A 1 244 ? -39.565 21.769 31.193 1.00 89.81 244 HIS A C 1
ATOM 1812 O O . HIS A 1 244 ? -40.526 21.072 30.874 1.00 89.81 244 HIS A O 1
ATOM 1818 N N . ILE A 1 245 ? -38.987 21.665 32.394 1.00 88.38 245 ILE A N 1
ATOM 1819 C CA . ILE A 1 245 ? -39.403 20.688 33.414 1.00 88.38 245 ILE A CA 1
ATOM 1820 C C . ILE A 1 245 ? -40.826 20.967 33.916 1.00 88.38 245 ILE A C 1
ATOM 1822 O O . ILE A 1 245 ? -41.570 20.032 34.205 1.00 88.38 245 ILE A O 1
ATOM 1826 N N . GLN A 1 246 ? -41.224 22.239 34.026 1.00 85.81 246 GLN A N 1
ATOM 1827 C CA . GLN A 1 246 ? -42.577 22.621 34.447 1.00 85.81 246 GLN A CA 1
ATOM 1828 C C . GLN A 1 246 ? -43.645 22.323 33.387 1.00 85.81 246 GLN A C 1
ATOM 1830 O O . GLN A 1 246 ? -44.792 22.033 33.745 1.00 85.81 246 GLN A O 1
ATOM 1835 N N . ARG A 1 247 ? -43.286 22.413 32.101 1.00 85.19 247 ARG A N 1
ATOM 1836 C CA . ARG A 1 247 ? -44.187 22.136 30.974 1.00 85.19 247 ARG A CA 1
ATOM 1837 C C . ARG A 1 247 ? -44.290 20.657 30.629 1.00 85.19 247 ARG A C 1
ATOM 1839 O O . ARG A 1 247 ? -45.292 20.267 30.040 1.00 85.19 247 ARG A O 1
ATOM 1846 N N . ASP A 1 248 ? -43.298 19.850 30.992 1.00 82.38 248 ASP A N 1
ATOM 1847 C CA . ASP A 1 248 ? -43.301 18.412 30.738 1.00 82.38 248 ASP A CA 1
ATOM 1848 C C . ASP A 1 248 ? -44.294 17.686 31.682 1.00 82.38 248 ASP A C 1
ATOM 1850 O O . ASP A 1 248 ? -44.057 17.601 32.895 1.00 82.38 248 ASP A O 1
ATOM 1854 N N . PRO A 1 249 ? -45.416 17.148 31.160 1.00 74.81 249 PRO A N 1
ATOM 1855 C CA . PRO A 1 249 ? -46.438 16.497 31.976 1.00 74.81 249 PRO A CA 1
ATOM 1856 C C . PRO A 1 249 ? -45.930 15.229 32.684 1.00 74.81 249 PRO A C 1
ATOM 1858 O O . PRO A 1 249 ? -46.413 14.915 33.775 1.00 74.81 249 PRO A O 1
ATOM 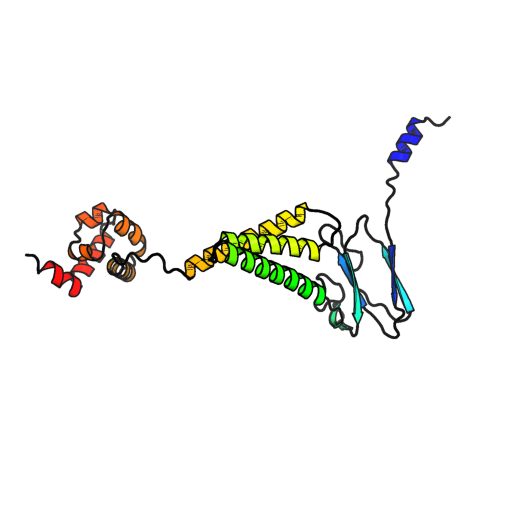1861 N N . GLU A 1 250 ? -44.924 14.533 32.140 1.00 74.94 250 GLU A N 1
ATOM 1862 C CA . GLU A 1 250 ? -44.349 13.332 32.761 1.00 74.94 250 GLU A CA 1
ATOM 1863 C C . GLU A 1 250 ? -43.468 13.663 33.971 1.00 74.94 250 GLU A C 1
ATOM 1865 O O . GLU A 1 250 ? -43.426 12.916 34.954 1.00 74.94 250 GLU A O 1
A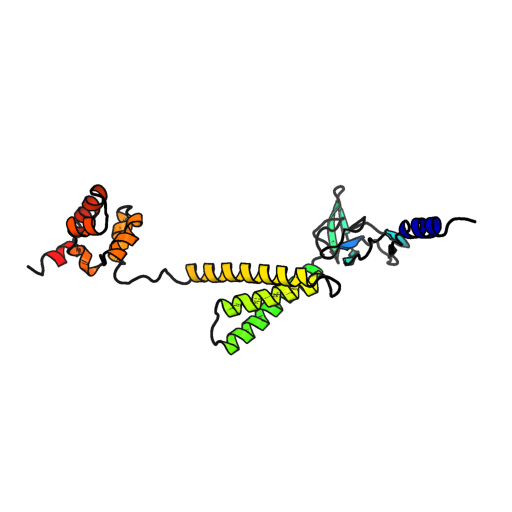TOM 1870 N N . LEU A 1 251 ? -42.740 14.781 33.904 1.00 70.38 251 LEU A N 1
ATOM 1871 C CA . LEU A 1 251 ? -41.900 15.263 35.003 1.00 70.38 251 LEU A CA 1
ATOM 1872 C C . LEU A 1 251 ? -42.742 15.962 36.079 1.00 70.38 251 LEU A C 1
ATOM 1874 O O . LEU A 1 251 ? -42.479 15.797 37.273 1.00 70.38 251 LEU A O 1
ATOM 1878 N N . LYS A 1 252 ? -43.804 16.667 35.676 1.00 65.62 252 LYS A N 1
ATOM 1879 C CA . LYS A 1 252 ? -44.743 17.347 36.577 1.00 65.62 252 LYS A CA 1
ATOM 1880 C C . LYS A 1 252 ? -45.553 16.372 37.440 1.00 65.62 252 LYS A C 1
ATOM 1882 O O . LYS A 1 252 ? -45.689 16.606 38.641 1.00 65.62 252 LYS A O 1
ATOM 1887 N N . GLY A 1 253 ? -46.021 15.253 36.876 1.00 58.47 253 GLY A N 1
ATOM 1888 C CA . GLY A 1 253 ? -46.791 14.234 37.610 1.00 58.47 253 GLY A CA 1
ATOM 1889 C C . GLY A 1 253 ? -46.026 13.591 38.777 1.00 58.47 253 GLY A C 1
ATOM 1890 O O . GLY A 1 253 ? -46.606 13.294 39.819 1.00 58.47 253 GLY A O 1
ATOM 1891 N N . LYS A 1 254 ? -44.696 13.459 38.664 1.00 58.28 254 LYS A N 1
ATOM 1892 C CA . LYS A 1 254 ? -43.839 12.926 39.741 1.00 58.28 254 LYS A CA 1
ATOM 1893 C C . LYS A 1 254 ? -43.557 13.926 40.866 1.00 58.28 254 LYS A C 1
ATOM 1895 O O . LYS A 1 254 ? -43.260 13.499 41.978 1.00 58.28 254 LYS A O 1
ATOM 1900 N N . ARG A 1 255 ? -43.663 15.234 40.603 1.00 58.84 255 ARG A N 1
ATOM 1901 C CA . ARG A 1 255 ? -43.483 16.299 41.607 1.00 58.84 255 ARG A CA 1
ATOM 1902 C C . ARG A 1 255 ? -44.696 16.419 42.545 1.00 58.84 255 ARG A C 1
ATOM 1904 O O . ARG A 1 255 ? -44.517 16.784 43.698 1.00 58.84 255 ARG A O 1
ATOM 1911 N N . GLY A 1 256 ? -45.901 16.078 42.075 1.00 53.03 256 GLY A N 1
ATOM 1912 C CA . GLY A 1 256 ? -47.150 16.172 42.850 1.00 53.03 256 GLY A CA 1
ATOM 1913 C C . GLY A 1 256 ? -47.531 14.935 43.675 1.00 53.03 256 GLY A C 1
ATOM 1914 O O . GLY A 1 256 ? -48.404 15.031 44.523 1.00 53.03 256 GLY A O 1
ATOM 1915 N N . SER A 1 257 ? -46.889 13.781 43.462 1.00 49.88 257 SER A N 1
ATOM 1916 C CA . SER A 1 257 ? -47.255 12.513 44.123 1.00 49.88 257 SER A CA 1
ATOM 1917 C C . SER A 1 257 ? -46.498 12.231 45.438 1.00 49.88 257 SER A C 1
ATOM 1919 O O . SER A 1 257 ? -46.590 11.123 45.963 1.00 49.88 257 SER A O 1
ATOM 1921 N N . ARG A 1 258 ? -45.703 13.183 45.946 1.00 52.34 258 ARG A N 1
ATOM 1922 C CA . ARG A 1 258 ? -44.930 13.070 47.206 1.00 52.34 258 ARG A CA 1
ATOM 1923 C C . ARG A 1 258 ? -45.132 14.271 48.148 1.00 52.34 258 ARG A C 1
ATOM 1925 O O . ARG A 1 258 ? -44.235 14.579 48.929 1.00 52.34 258 ARG A O 1
ATOM 1932 N N . GLY A 1 259 ? -46.263 14.963 48.017 1.00 41.75 259 GLY A N 1
ATOM 1933 C CA . GLY A 1 259 ? -46.743 15.951 48.987 1.00 41.75 259 GLY A CA 1
ATOM 1934 C C . GLY A 1 259 ? -47.733 15.313 49.943 1.00 41.75 259 GLY A C 1
ATOM 1935 O O . GLY A 1 259 ? -48.505 14.457 49.456 1.00 41.75 259 GLY A O 1
#

Sequence (259 aa):
MVPMAVLVYVSLLFSVSYSSTFVITNNCPFTIWPGTLSGSGTRPLPTTGFRLDVGQSVKIPSVLGWSGRIWARTGCKFDANGAGKCVTGDCGGKLECAVGGPLVQARNFAAITGVNAGIACVMKRIRGKEDLESAVVAAFGSGVAYSLVSAGLQGQPMNAITTAAGFSLFQGIFFKLGERFSKPSVEDPYYTRARSMLLKLGLEKYEKNFKKGLLADPTLPLLTDSALKDVSIPPGPRLLILDHIQRDPELKGKRGSRG

pLDDT: mean 83.12, std 13.59, range [41.75, 97.5]